Protein AF-A0A370BVY5-F1 (afdb_monomer_lite)

Structure (mmCIF, N/CA/C/O backbone):
data_AF-A0A370BVY5-F1
#
_entry.id   AF-A0A370BVY5-F1
#
loop_
_atom_site.group_PDB
_atom_site.id
_atom_site.type_symbol
_atom_site.label_atom_id
_atom_site.label_alt_id
_atom_site.label_comp_id
_atom_site.label_asym_id
_atom_site.label_entity_id
_atom_site.label_seq_id
_atom_site.pdbx_PDB_ins_code
_atom_site.Cartn_x
_atom_site.Cartn_y
_atom_site.Cartn_z
_atom_site.occupancy
_atom_site.B_iso_or_equiv
_atom_site.auth_seq_id
_atom_site.auth_comp_id
_atom_site.auth_asym_id
_atom_site.auth_atom_id
_atom_site.pdbx_PDB_model_num
ATOM 1 N N . MET A 1 1 ? 4.688 -19.304 -7.229 1.00 56.94 1 MET A N 1
ATOM 2 C CA . MET A 1 1 ? 5.087 -18.209 -6.329 1.00 56.94 1 MET A CA 1
ATOM 3 C C . MET A 1 1 ? 5.015 -18.756 -4.920 1.00 56.94 1 MET A C 1
ATOM 5 O O . MET A 1 1 ? 3.918 -18.952 -4.409 1.00 56.94 1 MET A O 1
ATOM 9 N N . MET A 1 2 ? 6.162 -19.122 -4.361 1.00 66.25 2 MET A N 1
ATOM 10 C CA . MET A 1 2 ? 6.274 -19.620 -2.993 1.00 66.25 2 MET A CA 1
ATOM 11 C C . MET A 1 2 ? 6.250 -18.445 -2.008 1.00 66.25 2 MET A C 1
ATOM 13 O O . MET A 1 2 ? 6.907 -17.422 -2.225 1.00 66.25 2 MET A O 1
ATOM 17 N N . PHE A 1 3 ? 5.470 -18.595 -0.939 1.00 78.56 3 PHE A N 1
ATOM 18 C CA . PHE A 1 3 ? 5.402 -17.657 0.176 1.00 78.56 3 PHE A CA 1
ATOM 19 C C . PHE A 1 3 ? 5.780 -18.392 1.454 1.00 78.56 3 PHE A C 1
ATOM 21 O O . PHE A 1 3 ? 5.195 -19.427 1.759 1.00 78.56 3 PHE A O 1
ATOM 28 N N . ASN A 1 4 ? 6.724 -17.833 2.206 1.00 88.56 4 ASN A N 1
ATOM 29 C CA . ASN A 1 4 ? 7.136 -18.366 3.497 1.00 88.56 4 ASN A CA 1
ATOM 30 C C . ASN A 1 4 ? 6.917 -17.303 4.572 1.00 88.56 4 ASN A C 1
ATOM 32 O O . ASN A 1 4 ? 7.414 -16.184 4.456 1.00 88.56 4 ASN A O 1
ATOM 36 N N . TRP A 1 5 ? 6.180 -17.643 5.624 1.00 91.38 5 TRP A N 1
ATOM 37 C CA . TRP A 1 5 ? 6.004 -16.772 6.785 1.00 91.38 5 TRP A CA 1
ATOM 38 C C . TRP A 1 5 ? 7.104 -17.018 7.817 1.00 91.38 5 TRP A C 1
ATOM 40 O O . TRP A 1 5 ? 7.556 -18.152 7.993 1.00 91.38 5 TRP A O 1
ATOM 50 N N . SER A 1 6 ? 7.522 -15.971 8.533 1.00 91.44 6 SER A N 1
ATOM 51 C CA . SER A 1 6 ? 8.350 -16.157 9.725 1.00 91.44 6 SER A CA 1
ATOM 52 C C . SER A 1 6 ? 7.595 -16.975 10.783 1.00 91.44 6 SER A C 1
ATOM 54 O O . SER A 1 6 ? 6.368 -16.910 10.880 1.00 91.44 6 SER A O 1
ATOM 56 N N . LYS A 1 7 ? 8.326 -17.764 11.583 1.00 89.81 7 LYS A N 1
ATOM 57 C CA . LYS A 1 7 ? 7.743 -18.737 12.530 1.00 89.81 7 LYS A CA 1
ATOM 58 C C . LYS A 1 7 ? 6.720 -18.116 13.489 1.00 89.81 7 LYS A C 1
ATOM 60 O O . LYS A 1 7 ? 5.684 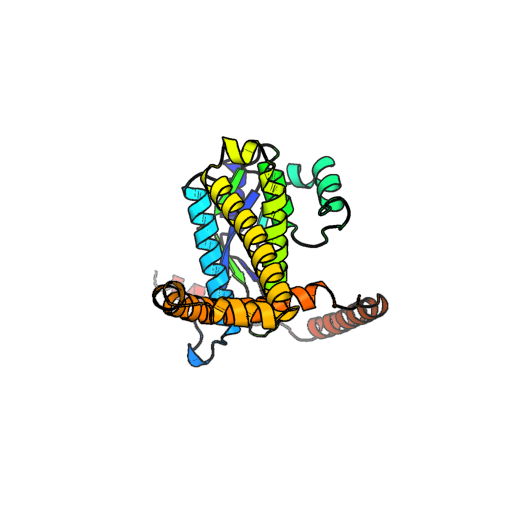-18.717 13.746 1.00 89.81 7 LYS A O 1
ATOM 65 N N . ASP A 1 8 ? 6.984 -16.897 13.956 1.00 91.62 8 ASP A N 1
ATOM 66 C CA . ASP A 1 8 ? 6.134 -16.192 14.922 1.00 91.62 8 ASP A CA 1
ATOM 67 C C . ASP A 1 8 ? 5.165 -15.186 14.284 1.00 91.62 8 ASP A C 1
ATOM 69 O O . ASP A 1 8 ? 4.520 -14.421 15.001 1.00 91.62 8 ASP A O 1
ATOM 73 N N . LEU A 1 9 ? 5.034 -15.165 12.950 1.00 93.06 9 LEU A N 1
ATOM 74 C CA . LEU A 1 9 ? 4.245 -14.154 12.239 1.00 93.06 9 LEU A CA 1
ATOM 75 C C . LEU A 1 9 ? 2.809 -14.072 12.756 1.00 93.06 9 LEU A C 1
ATOM 77 O O . LEU A 1 9 ? 2.337 -12.987 13.087 1.00 93.06 9 LEU A O 1
ATOM 81 N N . LEU A 1 10 ? 2.133 -15.218 12.870 1.00 94.12 10 LEU A N 1
ATOM 82 C CA . LEU A 1 10 ? 0.748 -15.262 13.332 1.00 94.12 10 LEU A CA 1
ATOM 83 C C . LEU A 1 10 ? 0.623 -14.740 14.766 1.00 94.12 10 LEU A C 1
ATOM 85 O O . LEU A 1 10 ? -0.234 -13.906 15.036 1.00 94.12 10 LEU A O 1
ATOM 89 N N . ARG A 1 11 ? 1.506 -15.185 15.668 1.00 94.94 11 ARG A N 1
ATOM 90 C CA . ARG A 1 11 ? 1.501 -14.764 17.075 1.00 94.94 11 ARG A CA 1
ATOM 91 C C . ARG A 1 11 ? 1.710 -13.259 17.208 1.00 94.94 11 ARG A C 1
ATOM 93 O O . ARG A 1 11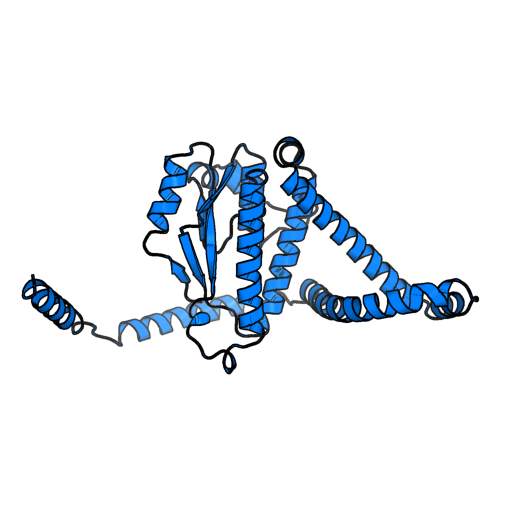 ? 0.999 -12.613 17.969 1.00 94.94 11 ARG A O 1
ATOM 100 N N . GLN A 1 12 ? 2.662 -12.697 16.468 1.00 94.19 12 GLN A N 1
ATOM 101 C CA . GLN A 1 12 ? 2.945 -11.265 16.526 1.00 94.19 12 GLN A CA 1
ATOM 102 C C . GLN A 1 12 ? 1.796 -10.426 15.956 1.00 94.19 12 GLN A C 1
ATOM 104 O O . GLN A 1 12 ? 1.411 -9.422 16.547 1.00 94.19 12 GLN A O 1
ATOM 109 N N . VAL A 1 13 ? 1.220 -10.851 14.830 1.00 94.56 13 VAL A N 1
ATOM 110 C CA . VAL A 1 13 ? 0.093 -10.156 14.196 1.00 94.56 13 VAL A CA 1
ATOM 111 C C . VAL A 1 13 ? -1.168 -10.218 15.064 1.00 94.56 13 VAL A C 1
ATOM 113 O O . VAL A 1 13 ? -1.845 -9.203 15.234 1.00 94.56 13 VAL A O 1
ATOM 116 N N . LEU A 1 14 ? -1.474 -11.385 15.642 1.00 94.94 14 LEU A N 1
ATOM 117 C CA . LEU A 1 14 ? -2.602 -11.543 16.562 1.00 94.94 14 LEU A CA 1
ATOM 118 C C . LEU A 1 14 ? -2.404 -10.736 17.843 1.00 94.94 14 LEU A C 1
ATOM 120 O O . LEU A 1 14 ? -3.348 -10.084 18.272 1.00 94.94 14 LEU A O 1
ATOM 124 N N . GLY A 1 15 ? -1.186 -10.695 18.391 1.00 95.06 15 GLY A N 1
ATOM 125 C CA . GLY A 1 15 ? -0.884 -9.904 19.584 1.00 95.06 15 GLY A CA 1
ATOM 126 C C . GLY A 1 15 ? -1.280 -8.434 19.431 1.00 95.06 15 GLY A C 1
ATOM 127 O O . GLY A 1 15 ? -1.921 -7.878 20.317 1.00 95.06 15 GLY A O 1
ATOM 128 N N . VAL A 1 16 ? -1.005 -7.818 18.277 1.00 94.38 16 VAL A N 1
ATOM 129 C CA . VAL A 1 16 ? -1.438 -6.435 17.996 1.00 94.38 16 VAL A CA 1
ATOM 130 C C . VAL A 1 16 ? -2.968 -6.321 17.957 1.00 94.38 16 VAL A C 1
ATOM 132 O O . VAL A 1 16 ? -3.544 -5.406 18.543 1.00 94.38 16 VAL A O 1
ATOM 135 N N . LEU A 1 17 ? -3.653 -7.256 17.293 1.00 95.19 17 LEU A N 1
ATOM 136 C CA . LEU A 1 17 ? -5.119 -7.248 17.197 1.00 95.19 17 LEU A CA 1
ATOM 137 C C . LEU A 1 17 ? -5.819 -7.551 18.532 1.00 95.19 17 LEU A C 1
ATOM 139 O O . LEU A 1 17 ? -6.958 -7.127 18.732 1.00 95.19 17 LEU A O 1
ATOM 143 N N . GLU A 1 18 ? -5.189 -8.281 19.441 1.00 95.25 18 GLU A N 1
ATOM 144 C CA . GLU A 1 18 ? -5.735 -8.554 20.773 1.00 95.25 18 GLU A CA 1
ATOM 145 C C . GLU A 1 18 ? -5.513 -7.371 21.718 1.00 95.25 18 GLU A C 1
ATOM 147 O O . GLU A 1 18 ? -6.447 -6.950 22.401 1.00 95.25 18 GLU A O 1
ATOM 152 N N . LEU A 1 19 ? -4.309 -6.793 21.709 1.00 95.62 19 LEU A N 1
ATOM 153 C CA . LEU A 1 19 ? -3.914 -5.726 22.629 1.00 95.62 19 LEU A CA 1
ATOM 154 C C . LEU A 1 19 ? -4.461 -4.346 22.243 1.00 95.62 19 LEU A C 1
ATOM 156 O O . LEU A 1 19 ? -4.690 -3.521 23.126 1.00 95.62 19 LEU A O 1
ATOM 160 N N . GLU A 1 20 ? -4.694 -4.075 20.953 1.00 95.19 20 GLU A N 1
ATOM 161 C CA . GLU A 1 20 ? -5.144 -2.763 20.472 1.00 95.19 20 GLU A CA 1
ATOM 162 C C . GLU A 1 20 ? -6.548 -2.819 19.832 1.00 95.19 20 GLU A C 1
ATOM 164 O O . GLU A 1 20 ? -6.681 -2.998 18.614 1.00 95.19 20 GLU A O 1
ATOM 169 N N . PRO A 1 21 ? -7.639 -2.587 20.597 1.00 94.50 21 PRO A N 1
ATOM 170 C CA . PRO A 1 21 ? -9.019 -2.664 20.098 1.00 94.50 21 PRO A CA 1
ATOM 171 C C . PRO A 1 21 ? -9.328 -1.763 18.893 1.00 94.50 21 PRO A C 1
ATOM 173 O O . PRO A 1 21 ? -10.192 -2.095 18.079 1.00 94.50 21 PRO A O 1
ATOM 176 N N . LYS A 1 22 ? -8.619 -0.633 18.766 1.00 94.75 22 LYS A N 1
ATOM 177 C CA . LYS A 1 22 ? -8.778 0.345 17.675 1.00 94.75 22 LYS A CA 1
ATOM 178 C C . LYS A 1 22 ? -8.081 -0.056 16.374 1.00 94.75 22 LYS A C 1
ATOM 180 O O . LYS A 1 22 ? -8.386 0.513 15.326 1.00 94.75 22 LYS A O 1
ATOM 185 N N . VAL A 1 23 ? -7.175 -1.031 16.411 1.00 96.50 23 VAL A N 1
ATOM 186 C CA . VAL A 1 23 ? -6.477 -1.508 15.214 1.00 96.50 23 VAL A CA 1
ATOM 187 C C . VAL A 1 23 ? -7.396 -2.446 14.448 1.00 96.50 23 VAL A C 1
ATOM 189 O O . VAL A 1 23 ? -7.810 -3.483 14.960 1.00 96.50 23 VAL A O 1
ATOM 192 N N . GLY A 1 24 ? -7.756 -2.067 13.225 1.00 95.75 24 GLY A N 1
ATOM 193 C CA . GLY A 1 24 ? -8.628 -2.846 12.348 1.00 95.75 24 GLY A CA 1
ATOM 194 C C . GLY A 1 24 ? -7.870 -3.773 11.401 1.00 95.75 24 GLY A C 1
ATOM 195 O O . GLY A 1 24 ? -8.438 -4.774 10.956 1.00 95.75 24 GLY A O 1
ATOM 196 N N . GLY A 1 25 ? -6.596 -3.480 11.128 1.00 96.12 25 GLY A N 1
ATOM 197 C CA . GLY A 1 25 ? -5.741 -4.330 10.309 1.00 96.12 25 GLY A CA 1
ATOM 198 C C . GLY A 1 25 ? -4.248 -4.163 10.583 1.00 96.12 25 GLY A C 1
ATOM 199 O O . GLY A 1 25 ? -3.786 -3.102 10.999 1.00 96.12 25 GLY A O 1
ATOM 200 N N . VAL A 1 26 ? -3.496 -5.232 10.341 1.00 95.88 26 VAL A N 1
ATOM 201 C CA . VAL A 1 26 ? -2.058 -5.329 10.605 1.00 95.88 26 VAL A CA 1
ATOM 202 C C . VAL A 1 26 ? -1.365 -5.890 9.368 1.00 95.88 26 VAL A C 1
ATOM 204 O O . VAL A 1 26 ? -1.775 -6.924 8.845 1.00 95.88 26 VAL A O 1
ATOM 207 N N . THR A 1 27 ? -0.317 -5.219 8.898 1.00 94.56 27 THR A N 1
ATOM 208 C CA . THR A 1 27 ? 0.560 -5.693 7.816 1.00 94.56 27 THR A CA 1
ATOM 209 C C . THR A 1 27 ? 1.912 -6.116 8.374 1.00 94.56 27 THR A C 1
ATOM 211 O O . THR A 1 27 ? 2.304 -5.709 9.466 1.00 94.56 27 THR A O 1
ATOM 214 N N . THR A 1 28 ? 2.648 -6.917 7.614 1.00 94.38 28 THR A N 1
ATOM 215 C CA . THR A 1 28 ? 4.002 -7.368 7.961 1.00 94.38 28 THR A CA 1
ATOM 216 C C . THR A 1 28 ? 5.033 -6.776 7.004 1.00 94.38 28 THR A C 1
ATOM 218 O O . THR A 1 28 ? 4.671 -6.189 5.979 1.00 94.38 28 THR A O 1
ATOM 221 N N . LEU A 1 29 ? 6.319 -6.958 7.305 1.00 93.00 29 LEU A N 1
ATOM 222 C CA . LEU A 1 29 ? 7.384 -6.707 6.337 1.00 93.00 29 LEU A CA 1
ATOM 223 C C . LEU A 1 29 ? 7.343 -7.742 5.215 1.00 93.00 29 LEU A C 1
ATOM 225 O O . LEU A 1 29 ? 6.905 -8.877 5.411 1.00 93.00 29 LEU A O 1
ATOM 229 N N . ILE A 1 30 ? 7.838 -7.356 4.043 1.00 92.81 30 ILE A N 1
ATOM 230 C CA . ILE A 1 30 ? 8.037 -8.259 2.907 1.00 92.81 30 ILE A CA 1
ATOM 231 C C . ILE A 1 30 ? 9.520 -8.285 2.550 1.00 92.81 30 ILE A C 1
ATOM 233 O O . ILE A 1 30 ? 10.127 -7.228 2.390 1.00 92.81 30 ILE A O 1
ATOM 237 N N . ALA A 1 31 ? 10.076 -9.473 2.353 1.00 91.44 31 ALA A N 1
ATOM 238 C CA . ALA A 1 31 ? 11.430 -9.667 1.851 1.00 91.44 31 ALA A CA 1
ATOM 239 C C . ALA A 1 31 ? 11.432 -10.610 0.643 1.00 91.44 31 ALA A C 1
ATOM 241 O O . ALA A 1 31 ? 10.557 -11.471 0.504 1.00 91.44 31 ALA A O 1
ATOM 242 N N . ALA A 1 32 ? 12.422 -10.452 -0.233 1.00 91.50 32 ALA A N 1
ATOM 243 C CA . ALA A 1 32 ? 12.646 -11.402 -1.310 1.00 91.50 32 ALA A CA 1
ATOM 244 C C . ALA A 1 32 ? 13.217 -12.707 -0.733 1.00 91.50 32 ALA A C 1
ATOM 246 O O . ALA A 1 32 ? 14.141 -12.689 0.078 1.00 91.50 32 ALA A O 1
ATOM 247 N N . HIS A 1 33 ? 12.658 -13.848 -1.121 1.00 90.50 33 HIS A N 1
ATOM 248 C CA . HIS A 1 33 ? 13.124 -15.142 -0.637 1.00 90.50 33 HIS A CA 1
ATOM 249 C C . HIS A 1 33 ? 14.406 -15.573 -1.361 1.00 90.50 33 HIS A C 1
ATOM 251 O O . HIS A 1 33 ? 14.433 -15.616 -2.589 1.00 90.50 33 HIS A O 1
ATOM 257 N N . GLY A 1 34 ? 15.446 -15.927 -0.602 1.00 83.12 34 GLY A N 1
ATOM 258 C CA . GLY A 1 34 ? 16.623 -16.638 -1.115 1.00 83.12 34 GLY A CA 1
ATOM 259 C C . GLY A 1 34 ? 17.575 -15.835 -2.008 1.00 83.12 34 GLY A C 1
ATOM 260 O O . GLY A 1 34 ? 18.542 -16.412 -2.492 1.00 83.12 34 GLY A O 1
ATOM 261 N N . LEU A 1 35 ? 17.343 -14.533 -2.222 1.00 86.50 35 LEU A N 1
ATOM 262 C CA . LEU A 1 35 ? 18.260 -13.699 -3.012 1.00 86.50 35 LEU A CA 1
ATOM 263 C C . LEU A 1 35 ? 19.590 -13.459 -2.291 1.00 86.50 35 LEU A C 1
ATOM 265 O O . LEU A 1 35 ? 20.631 -13.534 -2.928 1.00 86.50 35 LEU A O 1
ATOM 269 N N . ASP A 1 36 ? 19.565 -13.259 -0.973 1.00 83.81 36 ASP A N 1
ATOM 270 C CA . ASP A 1 36 ? 20.770 -12.955 -0.182 1.00 83.81 36 ASP A CA 1
ATOM 271 C C . ASP A 1 36 ? 21.769 -14.126 -0.117 1.00 83.81 36 ASP A C 1
ATOM 273 O O . ASP A 1 36 ? 22.936 -13.933 0.206 1.00 83.81 36 ASP A O 1
ATOM 277 N N . ALA A 1 37 ? 21.310 -15.348 -0.409 1.00 86.06 37 ALA A N 1
ATOM 278 C CA . ALA A 1 37 ? 22.127 -16.563 -0.409 1.00 86.06 37 ALA A CA 1
ATOM 279 C C . ALA A 1 37 ? 22.642 -16.949 -1.808 1.00 86.06 37 ALA A C 1
ATOM 281 O O . ALA A 1 37 ? 23.367 -17.935 -1.941 1.00 86.06 37 ALA A O 1
ATOM 282 N N . ARG A 1 38 ? 22.236 -16.222 -2.856 1.00 88.44 38 ARG A N 1
ATOM 283 C CA . ARG A 1 38 ? 22.671 -16.456 -4.236 1.00 88.44 38 ARG A CA 1
ATOM 284 C C . ARG A 1 38 ? 23.880 -15.595 -4.565 1.00 88.44 38 ARG A C 1
ATOM 286 O O . ARG A 1 38 ? 24.042 -14.502 -4.032 1.00 88.44 38 ARG A O 1
ATOM 293 N N . ASP A 1 39 ? 24.693 -16.084 -5.494 1.00 88.94 39 ASP A N 1
ATOM 294 C CA . ASP A 1 39 ? 25.757 -15.287 -6.095 1.00 88.94 39 ASP A CA 1
ATOM 295 C C . ASP A 1 39 ? 25.147 -14.037 -6.771 1.00 88.94 39 ASP A C 1
ATOM 297 O O . ASP A 1 39 ? 24.228 -14.199 -7.591 1.00 88.94 39 ASP A O 1
ATOM 301 N N . PRO A 1 40 ? 25.616 -12.813 -6.447 1.00 86.81 40 PRO A N 1
ATOM 302 C CA . PRO A 1 40 ? 25.154 -11.573 -7.065 1.00 86.81 40 PRO A CA 1
ATOM 303 C C . PRO A 1 40 ? 25.135 -11.590 -8.596 1.00 86.81 40 PRO A C 1
ATOM 305 O O . PRO A 1 40 ? 24.238 -10.990 -9.186 1.00 86.81 40 PRO A O 1
ATOM 308 N N . GLU A 1 41 ? 26.062 -12.299 -9.247 1.00 88.38 41 GLU A N 1
ATOM 309 C CA . GLU A 1 41 ? 26.116 -12.393 -10.714 1.00 88.38 41 GLU A CA 1
ATOM 310 C C . GLU A 1 41 ? 24.927 -13.166 -11.302 1.00 88.38 41 GLU A C 1
ATOM 312 O O . GLU A 1 41 ? 24.539 -12.963 -12.452 1.00 88.38 41 GLU A O 1
ATOM 317 N N . THR A 1 42 ? 24.294 -14.024 -10.499 1.00 88.56 42 THR A N 1
ATOM 318 C CA . THR A 1 42 ? 23.118 -14.804 -10.906 1.00 88.56 42 THR A CA 1
ATOM 319 C C . THR A 1 42 ? 21.803 -14.062 -10.690 1.00 88.56 42 THR A C 1
ATOM 321 O O . THR A 1 42 ? 20.754 -14.556 -11.111 1.00 88.56 42 THR A O 1
ATOM 324 N N . ILE A 1 43 ? 21.819 -12.917 -9.999 1.00 89.88 43 ILE A N 1
ATOM 325 C CA . ILE A 1 43 ? 20.615 -12.140 -9.695 1.00 89.88 43 ILE A CA 1
ATOM 326 C C . ILE A 1 43 ? 20.242 -11.318 -10.924 1.00 89.88 43 ILE A C 1
ATOM 328 O O . ILE A 1 43 ? 20.979 -10.444 -11.381 1.00 89.88 43 ILE A O 1
ATOM 332 N N . THR A 1 44 ? 19.051 -11.568 -11.456 1.00 89.88 44 THR A N 1
ATOM 333 C CA . THR A 1 44 ? 18.548 -10.816 -12.604 1.00 89.88 44 THR A CA 1
ATOM 334 C C . THR A 1 44 ? 18.232 -9.370 -12.219 1.00 89.88 44 THR A C 1
ATOM 336 O O . THR A 1 44 ? 17.848 -9.061 -11.087 1.00 89.88 44 THR A O 1
ATOM 339 N N . VAL A 1 45 ? 18.288 -8.465 -13.200 1.00 89.19 45 VAL A N 1
ATOM 340 C CA . VAL A 1 45 ? 17.863 -7.069 -13.004 1.00 89.19 45 VAL A CA 1
ATOM 341 C C . VAL A 1 45 ? 16.420 -6.972 -12.483 1.00 89.19 45 VAL A C 1
ATOM 343 O O . VAL A 1 45 ? 16.109 -6.099 -11.677 1.00 89.19 45 VAL A O 1
ATOM 346 N N . TRP A 1 46 ? 15.540 -7.893 -12.889 1.00 90.75 46 TRP A N 1
ATOM 347 C CA . TRP A 1 46 ? 14.145 -7.937 -12.447 1.00 90.75 46 TRP A CA 1
ATOM 348 C C . TRP A 1 46 ? 14.019 -8.317 -10.971 1.00 90.75 46 TRP A C 1
ATOM 350 O O . TRP A 1 46 ? 13.285 -7.653 -10.236 1.00 90.75 46 TRP A O 1
ATOM 360 N N . GLU A 1 47 ? 14.784 -9.313 -10.518 1.00 91.06 47 GLU A N 1
ATOM 361 C CA . GLU A 1 47 ? 14.836 -9.710 -9.107 1.00 91.06 47 GLU A CA 1
ATOM 362 C C . GLU A 1 47 ? 15.368 -8.573 -8.235 1.00 91.06 47 GLU A C 1
ATOM 364 O O . GLU A 1 47 ? 14.780 -8.265 -7.196 1.00 91.06 47 GLU A O 1
ATOM 369 N N . ALA A 1 48 ? 16.425 -7.893 -8.690 1.00 89.31 48 ALA A N 1
ATOM 370 C CA . ALA A 1 48 ? 16.984 -6.736 -8.001 1.00 89.31 48 ALA A CA 1
ATOM 371 C C . ALA A 1 48 ? 15.962 -5.589 -7.881 1.00 89.31 48 ALA A C 1
ATOM 373 O O . ALA A 1 48 ? 15.799 -5.003 -6.807 1.00 89.31 48 ALA A O 1
ATOM 374 N N . LEU A 1 49 ? 15.223 -5.287 -8.956 1.00 89.62 49 LEU A N 1
ATOM 375 C CA . LEU A 1 49 ? 14.179 -4.256 -8.959 1.00 89.62 49 LEU A CA 1
ATOM 376 C C . LEU A 1 49 ? 12.997 -4.614 -8.048 1.00 89.62 49 LEU A C 1
ATOM 378 O O . LEU A 1 49 ? 12.528 -3.761 -7.288 1.00 89.62 49 LEU A O 1
ATOM 382 N N . GLU A 1 50 ? 12.514 -5.857 -8.093 1.00 89.75 50 GLU A N 1
ATOM 383 C CA . GLU A 1 50 ? 11.418 -6.330 -7.241 1.00 89.75 50 GLU A CA 1
ATOM 384 C C . GLU A 1 50 ? 11.827 -6.319 -5.760 1.00 89.75 50 GLU A C 1
ATOM 386 O O . GLU A 1 50 ? 11.065 -5.813 -4.932 1.00 89.75 50 GLU A O 1
ATOM 391 N N . SER A 1 51 ? 13.040 -6.785 -5.437 1.00 90.00 51 SER A N 1
ATOM 392 C CA . SER A 1 51 ? 13.602 -6.763 -4.079 1.00 90.00 51 SER A CA 1
ATOM 393 C C . SER A 1 51 ? 13.734 -5.336 -3.548 1.00 90.00 51 SER A C 1
ATOM 395 O O . SER A 1 51 ? 13.169 -4.998 -2.505 1.00 90.00 51 SER A O 1
ATOM 397 N N . ARG A 1 52 ? 14.356 -4.435 -4.321 1.00 89.38 52 ARG A N 1
ATOM 398 C CA . ARG A 1 52 ? 14.461 -3.013 -3.959 1.00 89.38 52 ARG A CA 1
ATOM 399 C C . ARG A 1 52 ? 13.090 -2.394 -3.703 1.00 89.38 52 ARG A C 1
ATOM 401 O O . ARG A 1 52 ? 12.924 -1.626 -2.758 1.00 89.38 52 ARG A O 1
ATOM 408 N N . ARG A 1 53 ? 12.092 -2.711 -4.530 1.00 88.75 53 ARG A N 1
ATOM 409 C CA . ARG A 1 53 ? 10.721 -2.205 -4.374 1.00 88.75 53 ARG A CA 1
ATOM 410 C C . ARG A 1 53 ? 10.065 -2.706 -3.084 1.00 88.75 53 ARG A C 1
ATOM 412 O O . ARG A 1 53 ? 9.350 -1.930 -2.451 1.00 88.75 53 ARG A O 1
ATOM 419 N N . MET A 1 54 ? 10.286 -3.964 -2.694 1.00 90.06 54 MET A N 1
ATOM 420 C CA . MET A 1 54 ? 9.823 -4.502 -1.407 1.00 90.06 54 MET A CA 1
ATOM 421 C C . MET A 1 54 ? 10.460 -3.739 -0.237 1.00 90.06 54 MET A C 1
ATOM 423 O O . MET A 1 54 ? 9.735 -3.254 0.629 1.00 90.06 54 MET A O 1
ATOM 427 N N . SER A 1 55 ? 11.780 -3.534 -0.264 1.00 89.19 55 SER A N 1
ATOM 428 C CA . SER A 1 55 ? 12.507 -2.799 0.781 1.00 89.19 55 SER A CA 1
ATOM 429 C C . SER A 1 55 ? 12.063 -1.342 0.895 1.00 89.19 55 SER A C 1
ATOM 431 O O . SER A 1 55 ? 11.750 -0.879 1.988 1.00 89.19 55 SER A O 1
ATOM 433 N N . MET A 1 56 ? 11.946 -0.630 -0.231 1.00 88.19 56 MET A N 1
ATOM 434 C CA . MET A 1 56 ? 11.431 0.745 -0.246 1.00 88.19 56 MET A CA 1
ATOM 435 C C . MET A 1 56 ? 10.015 0.817 0.327 1.00 88.19 56 MET A C 1
ATOM 437 O O . MET A 1 56 ? 9.715 1.703 1.117 1.00 88.19 56 MET A O 1
ATOM 441 N N . ARG A 1 57 ? 9.150 -0.150 -0.005 1.00 88.31 57 ARG A N 1
ATOM 442 C CA . ARG A 1 57 ? 7.792 -0.190 0.543 1.00 88.31 57 ARG A CA 1
ATOM 443 C C . ARG A 1 57 ? 7.781 -0.395 2.057 1.00 88.31 57 ARG A C 1
ATOM 445 O O . ARG A 1 57 ? 6.977 0.241 2.733 1.00 88.31 57 ARG A O 1
ATOM 452 N N . ASN A 1 58 ? 8.636 -1.268 2.580 1.00 90.56 58 ASN A N 1
ATOM 453 C CA . ASN A 1 58 ? 8.758 -1.466 4.022 1.00 90.56 58 ASN A CA 1
ATOM 454 C C . ASN A 1 58 ? 9.162 -0.162 4.721 1.00 90.56 58 ASN A C 1
ATOM 456 O O . ASN A 1 58 ? 8.552 0.194 5.726 1.00 90.56 58 ASN A O 1
ATOM 460 N N . ILE A 1 59 ? 10.132 0.567 4.156 1.00 89.00 59 ILE A N 1
ATOM 461 C CA . ILE A 1 59 ? 10.574 1.872 4.667 1.00 89.00 59 ILE A CA 1
ATOM 462 C C . ILE A 1 59 ? 9.418 2.875 4.639 1.00 89.00 59 ILE A C 1
ATOM 464 O O . ILE A 1 59 ? 9.135 3.488 5.662 1.00 89.00 59 ILE A O 1
ATOM 468 N N . ASP A 1 60 ? 8.710 3.002 3.514 1.00 88.06 60 ASP A N 1
ATOM 469 C CA . ASP A 1 60 ? 7.603 3.956 3.367 1.00 88.06 60 ASP A CA 1
ATOM 470 C C . ASP A 1 60 ? 6.490 3.715 4.399 1.00 88.06 60 ASP A C 1
ATOM 472 O O . ASP A 1 60 ? 5.969 4.659 5.001 1.00 88.06 60 ASP A O 1
ATOM 476 N N . ILE A 1 61 ? 6.104 2.449 4.600 1.00 90.44 61 ILE A N 1
ATOM 477 C CA . ILE A 1 61 ? 5.051 2.081 5.553 1.00 90.44 61 ILE A CA 1
ATOM 478 C C . ILE A 1 61 ? 5.535 2.296 6.989 1.00 90.44 61 ILE A C 1
ATOM 480 O O . ILE A 1 61 ? 4.819 2.912 7.775 1.00 90.44 61 ILE A O 1
ATOM 484 N N . ALA A 1 62 ? 6.742 1.838 7.331 1.00 89.50 62 ALA A N 1
ATOM 485 C CA . ALA A 1 62 ? 7.299 2.008 8.671 1.00 89.50 62 ALA A CA 1
ATOM 486 C C . ALA A 1 62 ? 7.474 3.491 9.032 1.00 89.50 62 ALA A C 1
ATOM 488 O O . ALA A 1 62 ? 7.079 3.904 10.119 1.00 89.50 62 ALA A O 1
ATOM 489 N N . ALA A 1 63 ? 7.986 4.303 8.104 1.00 88.44 63 ALA A N 1
ATOM 490 C CA . ALA A 1 63 ? 8.147 5.740 8.293 1.00 88.44 63 ALA A CA 1
ATOM 491 C C . ALA A 1 63 ? 6.797 6.437 8.493 1.00 88.44 63 ALA A C 1
ATOM 493 O O . ALA A 1 63 ? 6.646 7.213 9.430 1.00 88.44 63 ALA A O 1
ATOM 494 N N . SER A 1 64 ? 5.794 6.122 7.667 1.00 89.44 64 SER A N 1
ATOM 495 C CA . SER A 1 64 ? 4.449 6.698 7.822 1.00 89.44 64 SER A CA 1
ATOM 496 C C . SER A 1 64 ? 3.819 6.296 9.157 1.00 89.44 64 SER A C 1
ATOM 498 O O . SER A 1 64 ? 3.285 7.137 9.876 1.00 89.44 64 SER A O 1
ATOM 500 N N . SER A 1 65 ? 3.976 5.028 9.542 1.00 90.88 65 SER A N 1
ATOM 501 C CA . SER A 1 65 ? 3.503 4.524 10.828 1.00 90.88 65 SER A CA 1
ATOM 502 C C . SER A 1 65 ? 4.178 5.212 12.014 1.00 90.88 65 SER A C 1
ATOM 504 O O . SER A 1 65 ? 3.544 5.370 13.050 1.00 90.88 65 SER A O 1
ATOM 506 N N . TRP A 1 66 ? 5.448 5.595 11.889 1.00 90.44 66 TRP A N 1
ATOM 507 C CA . TRP A 1 66 ? 6.178 6.289 12.948 1.00 90.44 66 TRP A CA 1
ATOM 508 C C . TRP A 1 66 ? 5.831 7.782 13.018 1.00 90.44 66 TRP A C 1
ATOM 510 O O . TRP A 1 66 ? 5.720 8.329 14.110 1.00 90.44 66 TRP A O 1
ATOM 520 N N . LEU A 1 67 ? 5.633 8.434 11.868 1.00 90.75 67 LEU A N 1
ATOM 521 C CA . LEU A 1 67 ? 5.384 9.876 11.786 1.00 90.75 67 LEU A CA 1
ATOM 522 C C . LEU A 1 67 ? 3.991 10.283 12.272 1.00 90.75 67 LEU A C 1
ATOM 524 O O . LEU A 1 67 ? 3.864 11.271 12.989 1.00 90.75 67 LEU A O 1
ATOM 528 N N . ASP A 1 68 ? 2.945 9.561 11.869 1.00 92.19 68 ASP A N 1
ATOM 529 C CA . ASP A 1 68 ? 1.565 9.893 12.251 1.00 92.19 68 ASP A CA 1
ATOM 530 C C . ASP A 1 68 ? 0.679 8.663 12.506 1.00 92.19 68 ASP A C 1
ATOM 532 O O . ASP A 1 68 ? -0.536 8.787 12.642 1.00 92.19 68 ASP A O 1
ATOM 536 N N . GLY A 1 69 ? 1.253 7.456 12.571 1.00 90.12 69 GLY A N 1
ATOM 537 C CA . GLY A 1 69 ? 0.485 6.222 12.768 1.00 90.12 69 GLY A CA 1
ATOM 538 C C . GLY A 1 69 ? -0.317 5.783 11.540 1.00 90.12 69 GLY A C 1
ATOM 539 O O . GLY A 1 69 ? -1.035 4.780 11.602 1.00 90.12 69 GLY A O 1
ATOM 540 N N . SER A 1 70 ? -0.213 6.502 10.419 1.00 91.62 70 SER A N 1
ATOM 541 C CA . SER A 1 70 ? -0.951 6.181 9.205 1.00 91.62 70 SER A CA 1
ATOM 542 C C . SER A 1 70 ? -0.344 5.007 8.448 1.00 91.62 70 SER A C 1
ATOM 544 O O . SER A 1 70 ? 0.845 4.699 8.532 1.00 91.62 70 SER A O 1
ATOM 546 N N . GLN A 1 71 ? -1.182 4.367 7.634 1.00 91.88 71 GLN A N 1
ATOM 547 C CA . GLN A 1 71 ? -0.741 3.350 6.691 1.00 91.88 71 GLN A CA 1
ATOM 548 C C . GLN A 1 71 ? -1.022 3.829 5.266 1.00 91.88 71 GLN A C 1
ATOM 550 O O . GLN A 1 71 ? -2.154 4.174 4.894 1.00 91.88 71 GLN A O 1
ATOM 555 N N . THR A 1 72 ? 0.020 3.839 4.435 1.00 89.81 72 THR A N 1
ATOM 556 C CA . THR A 1 72 ? -0.135 4.114 3.003 1.00 89.81 72 THR A CA 1
ATOM 557 C C . THR A 1 72 ? -0.888 2.969 2.330 1.00 89.81 72 THR A C 1
ATOM 559 O O . THR A 1 72 ? -1.798 3.227 1.545 1.00 89.81 72 THR A O 1
ATOM 562 N N . VAL A 1 73 ? -0.577 1.721 2.688 1.00 91.94 73 VAL A N 1
ATOM 563 C CA . VAL A 1 73 ? -1.322 0.510 2.324 1.00 91.94 73 VAL A CA 1
ATOM 564 C C . VAL A 1 73 ? -0.980 -0.626 3.292 1.00 91.94 73 VAL A C 1
ATOM 566 O O . VAL A 1 73 ? 0.184 -0.808 3.638 1.00 91.94 73 VAL A O 1
ATOM 569 N N . LEU A 1 74 ? -1.973 -1.417 3.692 1.00 92.25 74 LEU A N 1
ATOM 570 C CA . LEU A 1 74 ? -1.767 -2.714 4.339 1.00 92.25 74 LEU A CA 1
ATOM 571 C C . LEU A 1 74 ? -1.553 -3.764 3.252 1.00 92.25 74 LEU A C 1
ATOM 573 O O . LEU A 1 74 ? -2.439 -3.981 2.437 1.00 92.25 74 LEU A O 1
ATOM 577 N N . THR A 1 75 ? -0.366 -4.355 3.166 1.00 85.75 75 THR A N 1
ATOM 578 C CA . THR A 1 75 ? 0.057 -5.041 1.939 1.00 85.75 75 THR A CA 1
ATOM 579 C C . THR A 1 75 ? -0.733 -6.324 1.662 1.00 85.75 75 THR A C 1
ATOM 581 O 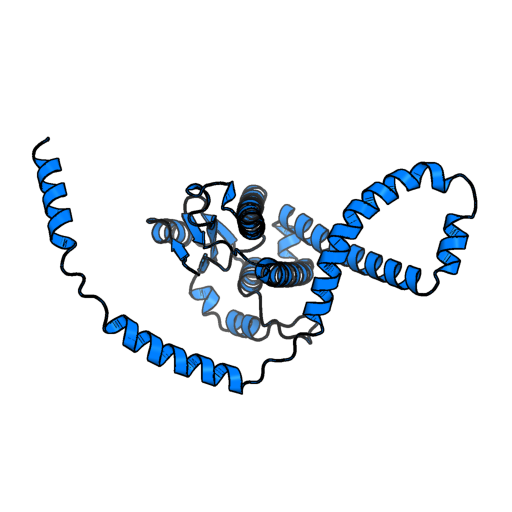O . THR A 1 75 ? -0.840 -7.202 2.513 1.00 85.75 75 THR A O 1
ATOM 584 N N . GLY A 1 76 ? -1.212 -6.491 0.425 1.00 78.06 76 GLY A N 1
ATOM 585 C CA . GLY A 1 76 ? -1.997 -7.670 0.030 1.00 78.06 76 GLY A CA 1
ATOM 586 C C . GLY A 1 76 ? -1.227 -8.998 -0.040 1.00 78.06 76 GLY A C 1
ATOM 587 O O . GLY A 1 76 ? -1.828 -10.020 -0.345 1.00 78.06 76 GLY A O 1
ATOM 588 N N . ARG A 1 77 ? 0.094 -9.015 0.214 1.00 87.19 77 ARG A N 1
ATOM 589 C CA . ARG A 1 77 ? 0.857 -10.275 0.323 1.00 87.19 77 ARG A CA 1
ATOM 590 C C . ARG A 1 77 ? 0.562 -10.986 1.634 1.00 87.19 77 ARG A C 1
ATOM 592 O O . ARG A 1 77 ? 0.422 -12.202 1.651 1.00 87.19 77 ARG A O 1
ATOM 599 N N . THR A 1 78 ? 0.495 -10.239 2.730 1.00 90.56 78 THR A N 1
ATOM 600 C CA . THR A 1 78 ? 0.044 -10.729 4.032 1.00 90.56 78 THR A CA 1
ATOM 601 C C . THR A 1 78 ? -0.407 -9.539 4.862 1.00 90.56 78 THR A C 1
ATOM 603 O O . THR A 1 78 ? 0.385 -8.662 5.208 1.00 90.56 78 THR A O 1
ATOM 606 N N . ALA A 1 79 ? -1.692 -9.541 5.191 1.00 93.25 79 ALA A N 1
ATOM 607 C CA . ALA A 1 79 ? -2.294 -8.637 6.148 1.00 93.25 79 ALA A CA 1
ATOM 608 C C . ALA A 1 79 ? -3.381 -9.396 6.912 1.00 93.25 79 ALA A C 1
ATOM 610 O O . ALA A 1 79 ? -4.071 -10.245 6.344 1.00 93.25 79 ALA A O 1
ATOM 611 N N . ALA A 1 80 ? -3.534 -9.090 8.194 1.00 95.06 80 ALA A N 1
ATOM 612 C CA . ALA A 1 80 ? -4.646 -9.567 8.999 1.00 95.06 80 ALA A CA 1
ATOM 613 C C . ALA A 1 80 ? -5.619 -8.424 9.250 1.00 95.06 80 ALA A C 1
ATOM 615 O O . ALA A 1 80 ? -5.211 -7.288 9.476 1.00 95.06 80 ALA A O 1
ATOM 616 N N . TYR A 1 81 ? -6.906 -8.742 9.250 1.00 96.25 81 TYR A N 1
ATOM 617 C CA . TYR A 1 81 ? -7.976 -7.791 9.511 1.00 96.25 81 TYR A CA 1
ATOM 618 C C . TYR A 1 81 ? -8.920 -8.369 10.552 1.00 96.25 81 TYR A C 1
ATOM 620 O O . TYR A 1 81 ? -9.103 -9.586 10.641 1.00 96.25 81 TYR A O 1
ATOM 628 N N . ARG A 1 82 ? -9.583 -7.502 11.316 1.00 96.00 82 ARG A N 1
ATOM 629 C CA . ARG A 1 82 ? -10.651 -7.957 12.208 1.00 96.00 82 ARG A CA 1
ATOM 630 C C . ARG A 1 82 ? -11.809 -8.518 11.394 1.00 96.00 82 ARG A C 1
ATOM 632 O O . ARG A 1 82 ? -12.373 -7.829 10.544 1.00 96.00 82 ARG A O 1
ATOM 639 N N . ALA A 1 83 ? -12.243 -9.724 11.750 1.00 95.62 83 ALA A N 1
ATOM 640 C CA . ALA A 1 83 ? -13.357 -10.389 11.082 1.00 95.62 83 ALA A CA 1
ATOM 641 C C . ALA A 1 83 ? -14.639 -9.541 11.073 1.00 95.62 83 ALA A C 1
ATOM 643 O O . ALA A 1 83 ? -15.347 -9.543 10.074 1.00 95.62 83 ALA A O 1
ATOM 644 N N . ARG A 1 84 ? -14.915 -8.770 12.139 1.00 95.44 84 ARG A N 1
ATOM 645 C CA . ARG A 1 84 ? -16.107 -7.905 12.200 1.00 95.44 84 ARG A CA 1
ATOM 646 C C . ARG A 1 84 ? -16.142 -6.817 11.123 1.00 95.44 84 ARG A C 1
ATOM 648 O O . ARG A 1 84 ? -17.222 -6.402 10.750 1.00 95.44 84 ARG A O 1
ATOM 655 N N . ILE A 1 85 ? -14.978 -6.374 10.641 1.00 96.12 85 ILE A N 1
ATOM 656 C CA . ILE A 1 85 ? -14.880 -5.359 9.585 1.00 96.12 85 ILE A CA 1
ATOM 657 C C . ILE A 1 85 ? -15.152 -6.011 8.233 1.00 96.12 85 ILE A C 1
ATOM 659 O O . ILE A 1 85 ? -15.949 -5.509 7.457 1.00 96.12 85 ILE A O 1
ATOM 663 N N . LEU A 1 86 ? -14.520 -7.158 7.966 1.00 94.44 86 LEU A N 1
ATOM 664 C CA . LEU A 1 86 ? -14.673 -7.850 6.683 1.00 94.44 86 LEU A CA 1
ATOM 665 C C . LEU A 1 86 ? -16.051 -8.503 6.509 1.00 94.44 86 LEU A C 1
ATOM 667 O O . LEU A 1 86 ? -16.489 -8.714 5.384 1.00 94.44 86 LEU A O 1
ATOM 671 N N . LYS A 1 87 ? -16.720 -8.845 7.615 1.00 95.94 87 LYS A N 1
ATOM 672 C CA . LYS A 1 87 ? -18.082 -9.397 7.627 1.00 95.94 87 LYS A CA 1
ATOM 673 C C . LYS A 1 87 ? -19.170 -8.322 7.655 1.00 95.94 87 LYS A C 1
ATOM 675 O O . LYS A 1 87 ? -20.345 -8.675 7.626 1.00 95.94 87 LYS A O 1
ATOM 680 N N . ASP A 1 88 ? -18.800 -7.049 7.747 1.00 96.56 88 ASP A N 1
ATOM 681 C CA . ASP A 1 88 ? -19.757 -5.949 7.740 1.00 96.56 88 ASP A CA 1
ATOM 682 C C . ASP A 1 88 ? -20.482 -5.899 6.375 1.00 96.56 88 ASP A C 1
ATOM 684 O O . ASP A 1 88 ? -19.815 -5.849 5.333 1.00 96.56 88 ASP A O 1
ATOM 688 N N . PRO A 1 89 ? -21.829 -5.927 6.337 1.00 96.56 89 PRO A N 1
ATOM 689 C CA . PRO A 1 89 ? -22.584 -5.813 5.092 1.00 96.56 89 PRO A CA 1
ATOM 690 C C . PRO A 1 89 ? -22.250 -4.547 4.293 1.00 96.56 89 PRO A C 1
ATOM 692 O O . PRO A 1 89 ? -22.221 -4.591 3.060 1.00 96.56 89 PRO A O 1
ATOM 695 N N . GLU A 1 90 ? -21.964 -3.431 4.969 1.00 96.38 90 GLU A N 1
ATOM 696 C CA . GLU A 1 90 ? -21.598 -2.174 4.317 1.00 96.38 90 GLU A CA 1
ATOM 697 C C . GLU A 1 90 ? -20.221 -2.287 3.658 1.00 96.38 90 GLU A C 1
ATOM 699 O O . GLU A 1 90 ? -20.056 -1.900 2.497 1.00 96.38 90 GLU A O 1
ATOM 704 N N . TYR A 1 91 ? -19.260 -2.913 4.350 1.00 95.75 91 TYR A N 1
ATOM 705 C CA . TYR A 1 91 ? -17.938 -3.204 3.794 1.00 95.75 91 TYR A CA 1
ATOM 706 C C . TYR A 1 91 ? -18.050 -4.062 2.538 1.00 95.75 91 TYR A C 1
ATOM 708 O O . TYR A 1 91 ? -17.487 -3.711 1.503 1.00 95.75 91 TYR A O 1
ATOM 716 N N . LEU A 1 92 ? -18.793 -5.169 2.602 1.00 95.06 92 LEU A N 1
ATOM 717 C CA . LEU A 1 92 ? -18.948 -6.098 1.481 1.00 95.06 92 LEU A CA 1
ATOM 718 C C . LEU A 1 92 ? -19.632 -5.432 0.283 1.00 95.06 92 LEU A C 1
ATOM 720 O O . LEU A 1 92 ? -19.190 -5.598 -0.858 1.00 95.06 92 LEU A O 1
ATOM 724 N N . SER A 1 93 ? -20.674 -4.636 0.530 1.00 94.50 93 SER A N 1
ATOM 725 C CA . SER A 1 93 ? -21.361 -3.874 -0.515 1.00 94.50 93 SER A CA 1
ATOM 726 C C . SER A 1 93 ? -20.432 -2.849 -1.168 1.00 94.50 93 SER A C 1
ATOM 728 O O . SER A 1 93 ? -20.329 -2.795 -2.395 1.00 94.50 93 SER A O 1
ATOM 730 N N . ALA A 1 94 ? -19.692 -2.076 -0.372 1.00 93.06 94 ALA A N 1
ATOM 731 C CA . ALA A 1 94 ? -18.777 -1.062 -0.880 1.00 93.06 94 ALA A CA 1
ATOM 732 C C . ALA A 1 94 ? -17.551 -1.664 -1.585 1.00 93.06 94 ALA A C 1
ATOM 734 O O . ALA A 1 94 ? -17.094 -1.113 -2.587 1.00 93.06 94 ALA A O 1
ATOM 735 N N . PHE A 1 95 ? -17.034 -2.790 -1.087 1.00 92.62 95 PHE A N 1
ATOM 736 C CA . PHE A 1 95 ? -15.911 -3.523 -1.671 1.00 92.62 95 PHE A CA 1
ATOM 737 C C . PHE A 1 95 ? -16.282 -4.083 -3.040 1.00 92.62 95 PHE A C 1
ATOM 739 O O . PHE A 1 95 ? -15.576 -3.873 -4.023 1.00 92.62 95 PHE A O 1
ATOM 746 N N . THR A 1 96 ? -17.436 -4.746 -3.128 1.00 91.62 96 THR A N 1
ATOM 747 C CA . THR A 1 96 ? -17.903 -5.324 -4.390 1.00 91.62 96 THR A CA 1
ATOM 748 C C . THR A 1 96 ? -18.332 -4.252 -5.386 1.00 91.62 96 THR A C 1
ATOM 750 O O . THR A 1 96 ? -18.135 -4.438 -6.581 1.00 91.62 96 THR A O 1
ATOM 753 N N . ASN A 1 97 ? -18.853 -3.108 -4.941 1.00 91.31 97 ASN A N 1
ATOM 754 C CA . ASN A 1 97 ? -19.319 -2.030 -5.818 1.00 91.31 97 ASN A CA 1
ATOM 755 C C . ASN A 1 97 ? -18.347 -0.849 -5.905 1.00 91.31 97 ASN A C 1
ATOM 757 O O . ASN A 1 97 ? -18.757 0.294 -6.138 1.00 91.31 97 ASN A O 1
ATOM 761 N N . GLU A 1 98 ? -17.044 -1.096 -5.767 1.00 90.50 98 GLU A N 1
ATOM 762 C CA . GLU A 1 98 ? -16.064 -0.036 -5.943 1.00 90.50 98 GLU A CA 1
ATOM 763 C C . GLU A 1 98 ? -15.946 0.379 -7.420 1.00 90.50 98 GLU A C 1
ATOM 765 O O . GLU A 1 98 ? -15.560 -0.405 -8.286 1.00 90.50 98 GLU A O 1
ATOM 770 N N . HIS A 1 99 ? -16.190 1.666 -7.691 1.00 89.06 99 HIS A N 1
ATOM 771 C CA . HIS A 1 99 ? -16.002 2.265 -9.012 1.00 89.06 99 HIS A CA 1
ATOM 772 C C . HIS A 1 99 ? -14.981 3.412 -8.984 1.00 89.06 99 HIS A C 1
ATOM 774 O O . HIS A 1 99 ? -14.816 4.125 -7.984 1.00 89.06 99 HIS A O 1
ATOM 780 N N . TRP A 1 100 ? -14.292 3.602 -10.105 1.00 86.19 100 TRP A N 1
ATOM 781 C CA . TRP A 1 100 ? -13.515 4.787 -10.440 1.00 86.19 100 TRP A CA 1
ATOM 782 C C . TRP A 1 100 ? -14.347 5.712 -11.330 1.00 86.19 100 TRP A C 1
ATOM 784 O O . TRP A 1 100 ? -14.941 5.266 -12.314 1.00 86.19 100 TRP A O 1
ATOM 794 N N . LEU A 1 101 ? -14.422 6.994 -10.949 1.00 83.88 101 LEU A N 1
ATOM 795 C CA . LEU A 1 101 ? -15.265 8.017 -11.592 1.00 83.88 101 LEU A CA 1
ATOM 796 C C . LEU A 1 101 ? -16.734 7.584 -11.775 1.00 83.88 101 LEU A C 1
ATOM 798 O O . LEU A 1 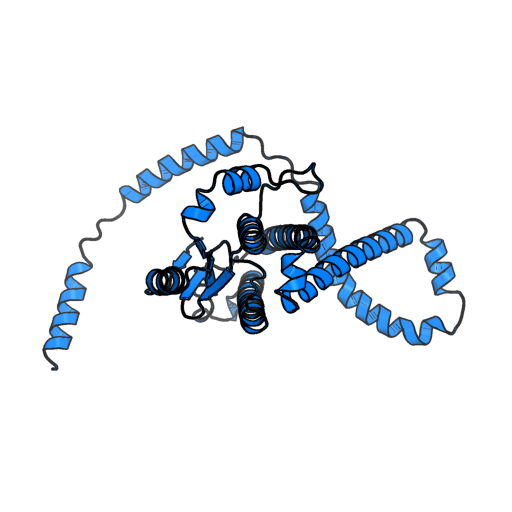101 ? -17.367 7.935 -12.763 1.00 83.88 101 LEU A O 1
ATOM 802 N N . GLY A 1 102 ? -17.253 6.752 -10.866 1.00 83.31 102 GLY A N 1
ATOM 803 C CA . GLY A 1 102 ? -18.626 6.232 -10.924 1.00 83.31 102 GLY A CA 1
ATOM 804 C C . GLY A 1 102 ? -18.928 5.276 -12.087 1.00 83.31 102 GLY A C 1
ATOM 805 O O . GLY A 1 102 ? -20.047 4.789 -12.174 1.00 83.31 102 GLY A O 1
ATOM 806 N N . ARG A 1 103 ? -17.959 4.983 -12.966 1.00 85.69 103 ARG A N 1
ATOM 807 C CA . ARG A 1 103 ? -18.185 4.211 -14.201 1.00 85.69 103 ARG A CA 1
ATOM 808 C C . ARG A 1 103 ? -17.346 2.945 -14.301 1.00 85.69 103 ARG A C 1
ATOM 810 O O . ARG A 1 103 ? -17.823 1.930 -14.793 1.00 85.69 103 ARG A O 1
ATOM 817 N N . TYR A 1 104 ? -16.092 2.993 -13.866 1.00 85.94 104 TYR A N 1
ATOM 818 C CA . TYR A 1 104 ? -15.149 1.900 -14.092 1.00 85.94 104 TYR A CA 1
ATOM 819 C C . TYR A 1 104 ? -15.036 1.037 -12.843 1.00 85.94 104 TYR A C 1
ATOM 821 O O . TYR A 1 104 ? -14.467 1.479 -11.846 1.00 85.94 104 TYR A O 1
ATOM 829 N N . ARG A 1 105 ? -15.575 -0.184 -12.881 1.00 85.12 105 ARG A N 1
ATOM 830 C CA . ARG A 1 105 ? -15.495 -1.113 -11.750 1.00 85.12 105 ARG A CA 1
ATOM 831 C C . ARG A 1 105 ? -14.039 -1.474 -11.456 1.00 85.12 105 ARG A C 1
ATOM 833 O O . ARG A 1 105 ? -13.267 -1.826 -12.351 1.00 85.12 105 ARG A O 1
ATOM 840 N N . MET A 1 106 ? -13.654 -1.354 -10.194 1.00 81.75 106 MET A N 1
ATOM 841 C CA . MET A 1 106 ? -12.291 -1.595 -9.738 1.00 81.75 106 MET A CA 1
ATOM 842 C C . MET A 1 106 ? -12.140 -3.079 -9.410 1.00 81.75 106 MET A C 1
ATOM 844 O O . MET A 1 106 ? -12.500 -3.526 -8.333 1.00 81.75 106 MET A O 1
ATOM 848 N N . HIS A 1 107 ? -11.616 -3.855 -10.359 1.00 68.62 107 HIS A N 1
ATOM 849 C CA . HIS A 1 107 ? -11.383 -5.297 -10.184 1.00 68.62 107 HIS A CA 1
ATOM 850 C C . HIS A 1 107 ? -10.049 -5.638 -9.499 1.00 68.62 107 HIS A C 1
ATOM 852 O O . HIS A 1 107 ? -9.729 -6.809 -9.326 1.00 68.62 107 HIS A O 1
ATOM 858 N N . CYS A 1 108 ? -9.229 -4.634 -9.173 1.00 63.25 108 CYS A N 1
ATOM 859 C CA . CYS A 1 108 ? -7.895 -4.841 -8.619 1.00 63.25 108 CYS A CA 1
ATOM 860 C C . CYS A 1 108 ? -7.599 -3.816 -7.521 1.00 63.25 108 CYS A C 1
ATOM 862 O O . CYS A 1 108 ? -7.795 -2.621 -7.744 1.00 63.25 108 CYS A O 1
ATOM 864 N N . GLY A 1 109 ? -6.949 -4.254 -6.439 1.00 79.25 109 GLY A N 1
ATOM 865 C CA . GLY A 1 109 ? -6.434 -3.367 -5.386 1.00 79.25 109 GLY A CA 1
ATOM 866 C C . GLY A 1 109 ? -7.157 -3.505 -4.052 1.00 79.25 109 GLY A C 1
ATOM 867 O O . GLY A 1 109 ? -7.384 -2.507 -3.375 1.00 79.25 109 GLY A O 1
ATOM 868 N N . ASP A 1 110 ? -7.519 -4.729 -3.685 1.00 89.94 110 ASP A N 1
ATOM 869 C CA . ASP A 1 110 ? -8.276 -5.044 -2.474 1.00 89.94 110 ASP A CA 1
ATOM 870 C C . ASP A 1 110 ? -7.605 -4.491 -1.209 1.00 89.94 110 ASP A C 1
ATOM 872 O O . ASP A 1 110 ? -8.263 -3.977 -0.308 1.00 89.94 110 ASP A O 1
ATOM 876 N N . ASP A 1 111 ? -6.271 -4.509 -1.194 1.00 92.31 111 ASP A N 1
ATOM 877 C CA . ASP A 1 111 ? -5.427 -3.937 -0.149 1.00 92.31 111 ASP A CA 1
ATOM 878 C C . ASP A 1 111 ? -5.614 -2.420 0.010 1.00 92.31 111 ASP A C 1
ATOM 880 O O . ASP A 1 111 ? -5.765 -1.896 1.120 1.00 92.31 111 ASP A O 1
ATOM 884 N N . GLN A 1 112 ? -5.649 -1.702 -1.109 1.00 92.12 112 GLN A N 1
ATOM 885 C CA . GLN A 1 112 ? -5.892 -0.265 -1.164 1.00 92.12 112 GLN A CA 1
ATOM 886 C C . GLN A 1 112 ? -7.313 0.080 -0.719 1.00 92.12 112 GLN A C 1
ATOM 888 O O . GLN A 1 112 ? -7.490 1.025 0.057 1.00 92.12 112 GLN A O 1
ATOM 893 N N . PHE A 1 113 ? -8.314 -0.687 -1.166 1.00 93.75 113 PHE A N 1
ATOM 894 C CA . PHE A 1 113 ? -9.690 -0.505 -0.709 1.00 93.75 113 PHE A CA 1
ATOM 895 C C . PHE A 1 113 ? -9.784 -0.710 0.799 1.00 93.75 113 PHE A C 1
ATOM 897 O O . PHE A 1 113 ? -10.258 0.185 1.497 1.00 93.75 113 PHE A O 1
ATOM 904 N N . ALA A 1 114 ? -9.301 -1.849 1.303 1.00 94.69 114 ALA A N 1
ATOM 905 C CA . ALA A 1 114 ? -9.385 -2.195 2.715 1.00 94.69 114 ALA A CA 1
ATOM 906 C C . ALA A 1 114 ? -8.695 -1.132 3.576 1.00 94.69 114 ALA A C 1
ATOM 908 O O . ALA A 1 114 ? -9.277 -0.651 4.542 1.00 94.69 114 ALA A O 1
ATOM 909 N N . THR A 1 115 ? -7.505 -0.675 3.181 1.00 94.88 115 THR A N 1
ATOM 910 C CA . THR A 1 115 ? -6.785 0.384 3.908 1.00 94.88 115 THR A CA 1
ATOM 911 C C . THR A 1 115 ? -7.580 1.690 3.952 1.00 94.88 115 THR A C 1
ATOM 913 O O . THR A 1 115 ? -7.699 2.314 5.006 1.00 94.88 115 THR A O 1
ATOM 916 N N . ARG A 1 116 ? -8.159 2.115 2.822 1.00 94.31 116 ARG A N 1
ATOM 917 C CA . ARG A 1 116 ? -8.975 3.336 2.766 1.00 94.31 116 ARG A CA 1
ATOM 918 C C . ARG A 1 116 ? -10.281 3.185 3.547 1.00 94.31 116 ARG A C 1
ATOM 920 O O . ARG A 1 116 ? -10.733 4.153 4.152 1.00 94.31 116 ARG A O 1
ATOM 927 N N . TRP A 1 117 ? -10.881 1.997 3.535 1.00 95.12 117 TRP A N 1
ATOM 928 C CA . TRP A 1 117 ? -12.065 1.699 4.330 1.00 95.12 117 TRP A CA 1
ATOM 929 C C . TRP A 1 117 ? -11.774 1.879 5.814 1.00 95.12 117 TRP A C 1
ATOM 931 O O . TRP A 1 117 ? -12.482 2.637 6.469 1.00 95.12 117 TRP A O 1
ATOM 941 N N . LEU A 1 118 ? -10.702 1.255 6.316 1.00 95.81 118 LEU A N 1
ATOM 942 C CA . LEU A 1 118 ? -10.281 1.388 7.709 1.00 95.81 118 LEU A CA 1
ATOM 943 C C . LEU A 1 118 ? -10.106 2.862 8.093 1.00 95.81 118 LEU A C 1
ATOM 945 O O . LEU A 1 118 ? -10.749 3.328 9.035 1.00 95.81 118 LEU A O 1
ATOM 949 N N . LEU A 1 119 ? -9.340 3.602 7.284 1.00 95.00 119 LEU A N 1
ATOM 950 C CA . LEU A 1 119 ? -9.108 5.035 7.460 1.00 95.00 119 LEU A CA 1
ATOM 951 C C . LEU A 1 119 ? -10.419 5.824 7.584 1.00 95.00 119 LEU A C 1
ATOM 953 O O . LEU A 1 119 ? -10.553 6.661 8.468 1.00 95.00 119 LEU A O 1
ATOM 957 N N . ASN A 1 120 ? -11.403 5.569 6.723 1.00 94.00 120 ASN A N 1
ATOM 958 C CA . ASN A 1 120 ? -12.657 6.324 6.737 1.00 94.00 120 ASN A CA 1
ATOM 959 C C . ASN A 1 120 ? -13.608 5.930 7.885 1.00 94.00 120 ASN A C 1
ATOM 961 O O . ASN A 1 120 ? -14.448 6.745 8.254 1.00 94.00 120 ASN A O 1
ATOM 965 N N . HIS A 1 121 ? -13.464 4.735 8.471 1.00 94.88 121 HIS A N 1
ATOM 966 C CA . HIS A 1 121 ? -14.462 4.134 9.375 1.00 94.88 121 HIS A CA 1
ATOM 967 C C . HIS A 1 121 ? -14.055 4.027 10.846 1.00 94.88 121 HIS A C 1
ATOM 969 O O . HIS A 1 121 ? -14.660 3.259 11.586 1.00 94.88 121 HIS A O 1
ATOM 975 N N . GLY A 1 122 ? -13.041 4.748 11.317 1.00 93.88 122 GLY A N 1
ATOM 976 C CA . GLY A 1 122 ? -12.654 4.642 12.737 1.00 93.88 122 GLY A CA 1
ATOM 977 C C . GLY A 1 122 ? -11.298 4.016 12.964 1.00 93.88 122 GLY A C 1
ATOM 978 O O . GLY A 1 122 ? -10.709 4.246 14.015 1.00 93.88 122 GLY A O 1
ATOM 979 N N . TRP A 1 123 ? -10.839 3.220 12.008 1.00 95.81 123 TRP A N 1
ATOM 980 C CA . TRP A 1 123 ? -9.910 2.142 12.276 1.00 95.81 123 TRP A CA 1
ATOM 981 C C . TRP A 1 123 ? -8.467 2.521 12.015 1.00 95.81 123 TRP A C 1
ATOM 983 O O . TRP A 1 123 ? -8.134 3.156 11.016 1.00 95.81 123 TRP A O 1
ATOM 993 N N . GLU A 1 124 ? -7.600 2.026 12.887 1.00 95.19 124 GLU A N 1
ATOM 994 C CA . GLU A 1 124 ? -6.164 2.192 12.755 1.00 95.19 124 GLU A CA 1
ATOM 995 C C . GLU A 1 124 ? -5.542 0.985 12.048 1.00 95.19 124 GLU A C 1
ATOM 997 O O . GLU A 1 124 ? -6.030 -0.146 12.141 1.00 95.19 124 GLU A O 1
ATOM 1002 N N . GLY A 1 125 ? -4.457 1.234 11.323 1.00 94.88 125 GLY A N 1
ATOM 1003 C CA . GLY A 1 125 ? -3.619 0.191 10.749 1.00 94.88 125 GLY A CA 1
ATOM 1004 C C . GLY A 1 125 ? -2.261 0.163 11.443 1.00 94.88 125 GLY A C 1
ATOM 1005 O O . GLY A 1 125 ? -1.750 1.213 11.838 1.00 94.88 125 GLY A O 1
ATOM 1006 N N . ARG A 1 126 ? -1.664 -1.022 11.573 1.00 94.50 126 ARG A N 1
ATOM 1007 C CA . ARG A 1 126 ? -0.308 -1.193 12.120 1.00 94.50 126 ARG A CA 1
ATOM 1008 C C . ARG A 1 126 ? 0.574 -1.998 11.183 1.00 94.50 126 ARG A C 1
ATOM 1010 O O . ARG A 1 126 ? 0.092 -2.858 10.448 1.00 94.50 126 ARG A O 1
ATOM 1017 N N . ILE A 1 127 ? 1.874 -1.747 11.261 1.00 93.25 127 ILE A N 1
ATOM 1018 C CA . ILE A 1 127 ? 2.900 -2.606 10.679 1.00 93.25 127 ILE A CA 1
ATOM 1019 C C . ILE A 1 127 ? 3.639 -3.338 11.798 1.00 93.25 127 ILE A C 1
ATOM 1021 O O . ILE A 1 127 ? 4.137 -2.714 12.730 1.00 93.25 127 ILE A O 1
ATOM 1025 N N . GLN A 1 128 ? 3.726 -4.660 11.688 1.00 92.56 128 GLN A N 1
ATOM 1026 C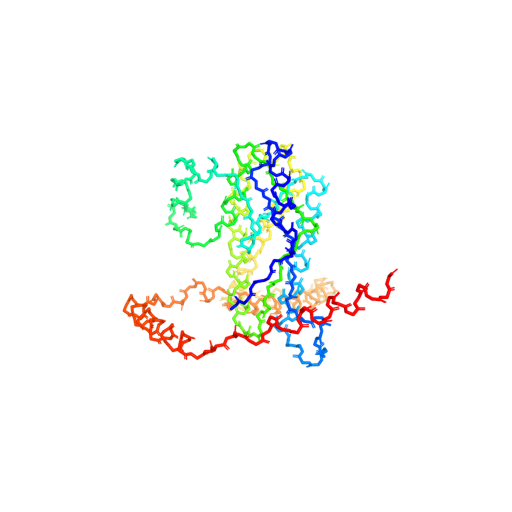 CA . GLN A 1 128 ? 4.500 -5.496 12.595 1.00 92.56 128 GLN A CA 1
ATOM 1027 C C . GLN A 1 128 ? 5.881 -5.758 11.990 1.00 92.56 128 GLN A C 1
ATOM 1029 O O . GLN A 1 128 ? 6.034 -6.606 11.113 1.00 92.56 128 GLN A O 1
ATOM 1034 N N . THR A 1 129 ? 6.894 -5.026 12.455 1.00 89.38 129 THR A N 1
ATOM 1035 C CA . THR A 1 129 ? 8.267 -5.101 11.921 1.00 89.38 129 THR A CA 1
ATOM 1036 C C . THR A 1 129 ? 9.027 -6.357 12.349 1.00 89.38 129 THR A C 1
ATOM 1038 O O . THR A 1 129 ? 9.969 -6.756 11.675 1.00 89.38 129 THR A O 1
ATOM 1041 N N . GLY A 1 130 ? 8.609 -7.026 13.427 1.00 87.44 130 GLY A N 1
ATOM 1042 C CA . GLY A 1 130 ? 9.167 -8.325 13.827 1.00 87.44 130 GLY A CA 1
ATOM 1043 C C . GLY A 1 130 ? 8.643 -9.513 13.007 1.00 87.44 130 GLY A C 1
ATOM 1044 O O . GLY A 1 130 ? 9.106 -10.642 13.190 1.00 87.44 130 GLY A O 1
ATOM 1045 N N . ALA A 1 131 ? 7.663 -9.281 12.128 1.00 91.31 131 ALA A N 1
ATOM 1046 C CA . ALA A 1 131 ? 7.037 -10.296 11.298 1.00 91.31 131 ALA A CA 1
ATOM 1047 C C . ALA A 1 131 ? 7.345 -10.019 9.826 1.00 91.31 131 ALA A C 1
ATOM 1049 O O . ALA A 1 131 ? 7.116 -8.915 9.329 1.00 91.31 131 ALA A O 1
ATOM 1050 N N . THR A 1 132 ? 7.815 -11.045 9.118 1.00 92.69 132 THR A N 1
ATOM 1051 C CA . THR A 1 132 ? 8.230 -10.921 7.718 1.00 92.69 132 THR A CA 1
ATOM 1052 C C . THR A 1 132 ? 7.648 -12.062 6.902 1.00 92.69 132 THR A C 1
ATOM 1054 O O . THR A 1 132 ? 7.708 -13.225 7.306 1.00 92.69 132 THR A O 1
ATOM 1057 N N . ILE A 1 133 ? 7.104 -11.728 5.734 1.00 93.81 133 ILE A N 1
ATOM 1058 C CA . ILE A 1 133 ? 6.808 -12.690 4.676 1.00 93.81 133 ILE A CA 1
ATOM 1059 C C . ILE A 1 133 ? 7.935 -12.675 3.646 1.00 93.81 133 ILE A C 1
ATOM 1061 O O . ILE A 1 133 ? 8.319 -11.627 3.125 1.00 93.81 133 ILE A O 1
ATOM 1065 N N . TYR A 1 134 ? 8.429 -13.858 3.315 1.00 92.06 134 TYR A N 1
ATOM 1066 C CA . TYR A 1 134 ? 9.367 -14.076 2.230 1.00 92.06 134 TYR A CA 1
ATOM 1067 C C . TYR A 1 134 ? 8.585 -14.454 0.976 1.00 92.06 134 TYR A C 1
ATOM 1069 O O . TYR A 1 134 ? 7.851 -15.442 0.961 1.00 92.06 134 TYR A O 1
ATOM 1077 N N . SER A 1 135 ? 8.725 -13.645 -0.066 1.00 89.69 135 SER A N 1
ATOM 1078 C CA . SER A 1 135 ? 8.093 -13.839 -1.370 1.00 89.69 135 SER A CA 1
ATOM 1079 C C . SER A 1 135 ? 9.175 -14.085 -2.404 1.00 89.69 135 SER A C 1
ATOM 1081 O O . SER A 1 135 ? 10.179 -13.378 -2.421 1.00 89.69 135 SER A O 1
ATOM 1083 N N . GLU A 1 136 ? 8.945 -15.008 -3.329 1.00 88.44 136 GLU A N 1
ATOM 1084 C CA . GLU A 1 136 ? 9.768 -15.075 -4.539 1.00 88.44 136 GLU A CA 1
ATOM 1085 C C . GLU A 1 136 ? 9.718 -13.734 -5.288 1.00 88.44 136 GLU A C 1
ATOM 1087 O O . GLU A 1 136 ? 8.644 -13.139 -5.464 1.00 88.44 136 GLU A O 1
ATOM 1092 N N . ALA A 1 137 ? 10.892 -13.245 -5.691 1.00 87.12 137 ALA A N 1
ATOM 1093 C CA . ALA A 1 137 ? 11.015 -12.084 -6.557 1.00 87.12 137 ALA A CA 1
ATOM 1094 C C . ALA A 1 137 ? 10.743 -12.497 -8.010 1.00 87.12 137 ALA A C 1
ATOM 1096 O O . ALA A 1 137 ? 11.098 -13.594 -8.435 1.00 87.12 137 ALA A O 1
ATOM 1097 N N . LEU A 1 138 ? 10.091 -11.625 -8.781 1.00 86.69 138 LEU A N 1
ATOM 1098 C CA . LEU A 1 138 ? 9.887 -11.873 -10.206 1.00 86.69 138 LEU A CA 1
ATOM 1099 C C . LEU A 1 138 ? 11.211 -11.719 -10.951 1.00 86.69 138 LEU A C 1
ATOM 1101 O O . LEU A 1 138 ? 11.827 -10.660 -10.887 1.00 86.69 138 LEU A O 1
ATOM 1105 N N . CYS A 1 139 ? 11.597 -12.756 -11.688 1.00 85.88 139 CYS A N 1
ATOM 1106 C CA . CYS A 1 139 ? 12.829 -12.806 -12.474 1.00 85.88 139 CYS A CA 1
ATOM 1107 C C . CYS A 1 139 ? 12.653 -12.424 -13.948 1.00 85.88 139 CYS A C 1
ATOM 1109 O O . CYS A 1 139 ? 13.596 -12.523 -14.728 1.00 85.88 139 CYS A O 1
ATOM 1111 N N . ASP A 1 140 ? 11.465 -11.968 -14.350 1.00 88.81 140 ASP A N 1
ATOM 1112 C CA . ASP A 1 140 ? 11.155 -11.675 -15.745 1.00 88.81 140 ASP A CA 1
ATOM 1113 C C . ASP A 1 140 ? 10.410 -10.352 -15.959 1.00 88.81 140 ASP A C 1
ATOM 1115 O O . ASP A 1 140 ? 9.998 -9.644 -15.034 1.00 88.81 140 ASP A O 1
ATOM 1119 N N . SER A 1 141 ? 10.205 -10.023 -17.236 1.00 86.06 141 SER A N 1
ATOM 1120 C CA . SER A 1 141 ? 9.571 -8.782 -17.688 1.00 86.06 141 SER A CA 1
ATOM 1121 C C . SER A 1 141 ? 8.118 -8.618 -17.223 1.00 86.06 141 SER A C 1
ATOM 1123 O O . SER A 1 141 ? 7.583 -7.505 -17.286 1.00 86.06 141 SER A O 1
ATOM 1125 N N . ARG A 1 142 ? 7.474 -9.667 -16.675 1.00 87.44 142 ARG A N 1
ATOM 1126 C CA . ARG A 1 142 ? 6.154 -9.544 -16.025 1.00 87.44 142 ARG A CA 1
ATOM 1127 C C . ARG A 1 142 ? 6.202 -8.567 -14.852 1.00 87.44 142 ARG A C 1
ATOM 1129 O O . ARG A 1 142 ? 5.174 -7.949 -14.558 1.00 87.44 142 ARG A O 1
ATOM 1136 N N . HIS A 1 143 ? 7.381 -8.353 -14.255 1.00 84.69 143 HIS A N 1
ATOM 1137 C CA . HIS A 1 143 ? 7.622 -7.301 -13.269 1.00 84.69 143 HIS A CA 1
ATOM 1138 C C . HIS A 1 143 ? 7.112 -5.933 -13.745 1.00 84.69 143 HIS A C 1
ATOM 1140 O O . HIS A 1 143 ? 6.478 -5.222 -12.968 1.00 84.69 143 HIS A O 1
ATOM 1146 N N . ILE A 1 144 ? 7.298 -5.581 -15.025 1.00 86.88 144 ILE A N 1
ATOM 1147 C CA . ILE A 1 144 ? 6.794 -4.317 -15.579 1.00 86.88 144 ILE A CA 1
ATOM 1148 C C . ILE A 1 144 ? 5.272 -4.289 -15.453 1.00 86.88 144 ILE A C 1
ATOM 1150 O O . ILE A 1 144 ? 4.730 -3.465 -14.722 1.00 86.88 144 ILE A O 1
ATOM 1154 N N . LYS A 1 145 ? 4.565 -5.235 -16.083 1.00 86.81 145 LYS A N 1
ATOM 1155 C CA . LYS A 1 145 ? 3.090 -5.277 -16.073 1.00 86.81 145 LYS A CA 1
ATOM 1156 C C . LYS A 1 145 ? 2.526 -5.227 -14.648 1.00 86.81 145 LYS A C 1
ATOM 1158 O O . LYS A 1 145 ? 1.518 -4.566 -14.389 1.00 86.81 145 LYS A O 1
ATOM 1163 N N . GLN A 1 146 ? 3.200 -5.883 -13.710 1.00 87.06 146 GLN A N 1
ATOM 1164 C CA . GLN A 1 146 ? 2.816 -5.907 -12.309 1.00 87.06 146 GLN A CA 1
ATOM 1165 C C . GLN A 1 146 ? 3.045 -4.566 -11.596 1.00 87.06 146 GLN A C 1
ATOM 1167 O O . GLN A 1 146 ? 2.126 -4.065 -10.942 1.00 87.06 146 GLN A O 1
ATOM 1172 N N . THR A 1 147 ? 4.212 -3.948 -11.778 1.00 87.06 147 THR A N 1
ATOM 1173 C CA . THR A 1 147 ? 4.542 -2.612 -11.256 1.00 87.06 147 THR A CA 1
ATOM 1174 C C . THR A 1 147 ? 3.579 -1.555 -11.769 1.00 87.06 147 THR A C 1
ATOM 1176 O O . THR A 1 147 ? 3.102 -0.719 -11.003 1.00 87.06 147 THR A O 1
ATOM 1179 N N . LEU A 1 148 ? 3.195 -1.645 -13.035 1.00 86.69 148 LEU A N 1
ATOM 1180 C CA . LEU A 1 148 ? 2.239 -0.738 -13.650 1.00 86.69 148 LEU A CA 1
ATOM 1181 C C . LEU A 1 148 ? 0.832 -0.870 -13.086 1.00 86.69 148 LEU A C 1
ATOM 1183 O O . LEU A 1 148 ? 0.192 0.134 -12.764 1.00 86.69 148 LEU A O 1
ATOM 1187 N N . ARG A 1 149 ? 0.369 -2.108 -12.899 1.00 86.56 149 ARG A N 1
ATOM 1188 C CA . ARG A 1 149 ? -0.902 -2.387 -12.228 1.00 86.56 149 ARG A CA 1
ATOM 1189 C C . ARG A 1 149 ? -0.916 -1.788 -10.821 1.00 86.56 149 ARG A C 1
ATOM 1191 O O . ARG A 1 149 ? -1.889 -1.137 -10.448 1.00 86.56 149 ARG A O 1
ATOM 1198 N N . TRP A 1 150 ? 0.159 -1.965 -10.054 1.00 86.62 150 TRP A N 1
ATOM 1199 C CA . TRP A 1 150 ? 0.269 -1.398 -8.709 1.00 86.62 150 TRP A CA 1
ATOM 1200 C C . TRP A 1 150 ? 0.338 0.128 -8.709 1.00 86.62 150 TRP A C 1
ATOM 1202 O O . TRP A 1 150 ? -0.335 0.758 -7.896 1.00 86.62 150 TRP A O 1
ATOM 1212 N N . ALA A 1 151 ? 1.092 0.728 -9.631 1.00 86.94 151 ALA A N 1
ATOM 1213 C CA . ALA A 1 151 ? 1.178 2.176 -9.772 1.00 86.94 151 ALA A CA 1
ATOM 1214 C C . ALA A 1 151 ? -0.190 2.784 -10.105 1.00 86.94 151 ALA A C 1
ATOM 1216 O O . ALA A 1 151 ? -0.585 3.775 -9.492 1.00 86.94 151 ALA A O 1
ATOM 1217 N N . ARG A 1 152 ? -0.946 2.166 -11.023 1.00 86.88 152 ARG A N 1
ATOM 1218 C CA . ARG A 1 152 ? -2.322 2.568 -11.338 1.00 86.88 152 ARG A CA 1
ATOM 1219 C C . ARG A 1 152 ? -3.213 2.505 -10.102 1.00 86.88 152 ARG A C 1
ATOM 1221 O O . ARG A 1 152 ? -3.851 3.499 -9.769 1.00 86.88 152 ARG A O 1
ATOM 1228 N N . ASN A 1 153 ? -3.260 1.357 -9.429 1.00 88.31 153 ASN A N 1
ATOM 1229 C CA . ASN A 1 153 ? -4.160 1.161 -8.294 1.00 88.31 153 ASN A CA 1
ATOM 1230 C C . ASN A 1 153 ? -3.822 2.112 -7.136 1.00 88.31 153 ASN A C 1
ATOM 1232 O O . ASN A 1 153 ? -4.724 2.698 -6.544 1.00 88.31 153 ASN A O 1
ATOM 1236 N N . GLY A 1 154 ? -2.531 2.327 -6.859 1.00 88.94 154 GLY A N 1
ATOM 1237 C CA . GLY A 1 154 ? -2.076 3.287 -5.853 1.00 88.94 154 GLY A CA 1
ATOM 1238 C C . GLY A 1 154 ? -2.490 4.720 -6.187 1.00 88.94 154 GLY A C 1
ATOM 1239 O O . GLY A 1 154 ? -3.078 5.393 -5.349 1.00 88.94 154 GLY A O 1
ATOM 1240 N N . LYS A 1 155 ? -2.273 5.166 -7.430 1.00 89.81 155 LYS A N 1
ATOM 1241 C CA . LYS A 1 155 ? -2.676 6.504 -7.899 1.00 89.81 155 LYS A CA 1
ATOM 1242 C C . LYS A 1 155 ? -4.183 6.733 -7.783 1.00 89.81 155 LYS A C 1
ATOM 1244 O O . LYS A 1 155 ? -4.609 7.749 -7.241 1.00 89.81 155 LYS A O 1
ATOM 1249 N N . ILE A 1 156 ? -4.988 5.774 -8.244 1.00 90.25 156 ILE A N 1
ATOM 1250 C CA . ILE A 1 156 ? -6.448 5.862 -8.128 1.00 90.25 156 ILE A CA 1
ATOM 1251 C C . ILE A 1 156 ? -6.873 5.890 -6.653 1.00 90.25 156 ILE A C 1
ATOM 1253 O O . ILE A 1 156 ? -7.720 6.695 -6.269 1.00 90.25 156 ILE A O 1
ATOM 1257 N N . SER A 1 157 ? -6.268 5.050 -5.810 1.00 91.44 157 SER A N 1
ATOM 1258 C CA . SER A 1 157 ? -6.529 5.044 -4.369 1.00 91.44 157 SER A CA 1
ATOM 1259 C C . SER A 1 157 ? -6.232 6.406 -3.736 1.00 91.44 157 SER A C 1
ATOM 1261 O O . SER A 1 157 ? -7.099 6.951 -3.051 1.00 91.44 157 SER A O 1
ATOM 1263 N N . SER A 1 158 ? -5.075 7.010 -4.030 1.00 92.69 158 SER A N 1
ATOM 1264 C CA . SER A 1 158 ? -4.713 8.354 -3.558 1.00 92.69 158 SER A CA 1
ATOM 1265 C C . SER A 1 158 ? -5.705 9.420 -4.029 1.00 92.69 158 SER A C 1
ATOM 1267 O O . SER A 1 158 ? -6.155 10.236 -3.229 1.00 92.69 158 SER A O 1
ATOM 1269 N N . ALA A 1 159 ? -6.130 9.370 -5.294 1.00 92.62 159 ALA A N 1
ATOM 1270 C CA . ALA A 1 159 ? -7.136 10.288 -5.821 1.00 92.62 159 ALA A CA 1
ATOM 1271 C C . ALA A 1 159 ? -8.499 10.146 -5.122 1.00 92.62 159 ALA A C 1
ATOM 1273 O O . ALA A 1 159 ? -9.202 11.133 -4.948 1.00 92.62 159 ALA A O 1
ATOM 1274 N N . LYS A 1 160 ? -8.877 8.945 -4.669 1.00 91.81 160 LYS A N 1
ATOM 1275 C CA . LYS A 1 160 ? -10.094 8.746 -3.861 1.00 91.81 160 LYS A CA 1
ATOM 1276 C C . LYS A 1 160 ? -9.900 9.185 -2.404 1.00 91.81 160 LYS A C 1
ATOM 1278 O O . LYS A 1 160 ? -10.836 9.682 -1.788 1.00 91.81 160 LYS A O 1
ATOM 1283 N N . ARG A 1 161 ? -8.695 9.018 -1.848 1.00 92.50 161 ARG A N 1
ATOM 1284 C CA . ARG A 1 161 ? -8.344 9.400 -0.466 1.00 92.50 161 ARG A CA 1
ATOM 1285 C C . ARG A 1 161 ? -8.276 10.901 -0.246 1.00 92.50 161 ARG A C 1
ATOM 1287 O O . ARG A 1 161 ? -8.551 11.331 0.867 1.00 92.50 161 ARG A O 1
ATOM 1294 N N . ILE A 1 162 ? -7.965 11.686 -1.277 1.00 93.94 162 ILE A N 1
ATOM 1295 C CA . ILE A 1 162 ? -7.844 13.148 -1.169 1.00 93.94 162 ILE A CA 1
ATOM 1296 C C . ILE A 1 162 ? -9.112 13.814 -0.605 1.00 93.94 162 ILE A C 1
ATOM 1298 O O . ILE A 1 162 ? -9.030 14.870 0.008 1.00 93.94 162 ILE A O 1
ATOM 1302 N N . PHE A 1 163 ? -10.278 13.177 -0.749 1.00 92.19 163 PHE A N 1
ATOM 1303 C CA . PHE A 1 163 ? -11.557 13.671 -0.231 1.00 92.19 163 PHE A CA 1
ATOM 1304 C C . PHE A 1 163 ? -11.879 13.199 1.200 1.00 92.19 163 PHE A C 1
ATOM 1306 O O . PHE A 1 163 ? -12.926 13.545 1.747 1.00 92.19 163 PHE A O 1
ATOM 1313 N N . SER A 1 164 ? -11.006 12.411 1.834 1.00 92.94 164 SER A N 1
ATOM 1314 C CA . SER A 1 164 ? -11.203 11.935 3.205 1.00 92.94 164 SER A CA 1
ATOM 1315 C C . SER A 1 164 ? -10.901 13.040 4.214 1.00 92.94 164 SER A C 1
ATOM 1317 O O . SER A 1 164 ? -9.744 13.363 4.470 1.00 92.94 164 SER A O 1
ATOM 1319 N N . LYS A 1 165 ? -11.942 13.598 4.844 1.00 93.31 165 LYS A N 1
ATOM 1320 C CA . LYS A 1 165 ? -11.801 14.631 5.890 1.00 93.31 165 LYS A CA 1
ATOM 1321 C C . LYS A 1 165 ? -10.943 14.163 7.066 1.00 93.31 165 LYS A C 1
ATOM 1323 O O . LYS A 1 165 ? -10.169 14.940 7.615 1.00 93.31 165 LYS A O 1
ATOM 1328 N N . ARG A 1 166 ? -11.080 12.891 7.447 1.00 92.94 166 ARG A N 1
ATOM 1329 C CA . ARG A 1 166 ? -10.333 12.314 8.564 1.00 92.94 166 ARG A CA 1
ATOM 1330 C C . ARG A 1 166 ? -8.836 12.260 8.274 1.00 92.94 166 ARG A C 1
ATOM 1332 O O . ARG A 1 166 ? -8.055 12.618 9.143 1.00 92.94 166 ARG A O 1
ATOM 1339 N N . MET A 1 167 ? -8.450 11.883 7.051 1.00 95.25 167 MET A N 1
ATOM 1340 C CA . MET A 1 167 ? -7.047 11.877 6.626 1.00 95.25 167 MET A CA 1
ATOM 1341 C C . MET A 1 167 ? -6.385 13.234 6.890 1.00 95.25 167 MET A C 1
ATOM 1343 O O . MET A 1 167 ? -5.366 13.285 7.567 1.00 95.25 167 MET A O 1
ATOM 1347 N N . TRP A 1 168 ? -7.022 14.320 6.445 1.00 94.94 168 TRP A N 1
ATOM 1348 C CA . TRP A 1 168 ? -6.519 15.685 6.630 1.00 94.94 168 TRP A CA 1
ATOM 1349 C C . TRP A 1 168 ? -6.449 16.133 8.089 1.00 94.94 168 TRP A C 1
ATOM 1351 O O . TRP A 1 168 ? -5.602 16.951 8.432 1.00 94.94 168 TRP A O 1
ATOM 1361 N N . LYS A 1 169 ? -7.347 15.625 8.938 1.00 94.75 169 LYS A N 1
ATOM 1362 C CA . LYS A 1 169 ? -7.428 16.013 10.348 1.00 94.75 169 LYS A CA 1
ATOM 1363 C C . LYS A 1 169 ? -6.455 15.235 11.237 1.00 94.75 169 LYS A C 1
ATOM 1365 O O . LYS A 1 169 ? -5.899 15.815 12.160 1.00 94.75 169 LYS A O 1
ATOM 1370 N N . GLU A 1 170 ? -6.302 13.936 10.997 1.00 93.88 170 GLU A N 1
ATOM 1371 C CA . GLU A 1 170 ? -5.595 13.020 11.905 1.00 93.88 170 GLU A CA 1
ATOM 1372 C C . GLU A 1 170 ? -4.222 12.583 11.381 1.00 93.88 170 GLU A C 1
ATOM 1374 O O . GLU A 1 170 ? -3.356 12.250 12.182 1.00 93.88 170 GLU A O 1
ATOM 1379 N N . TYR A 1 171 ? -3.999 12.610 10.062 1.00 95.56 171 TYR A N 1
ATOM 1380 C CA . TYR A 1 171 ? -2.809 12.037 9.424 1.00 95.56 171 TYR A CA 1
ATOM 1381 C C . TYR A 1 171 ? -2.136 13.047 8.474 1.00 95.56 171 TYR A C 1
ATOM 1383 O O . TYR A 1 171 ? -2.313 12.983 7.246 1.00 95.56 171 TYR A O 1
ATOM 1391 N N . PRO A 1 172 ? -1.391 14.033 9.012 1.00 94.19 172 PRO A N 1
ATOM 1392 C CA . PRO A 1 172 ? -0.786 15.099 8.215 1.00 94.19 172 PRO A CA 1
ATOM 1393 C C . PRO A 1 172 ? 0.274 14.581 7.234 1.00 94.19 172 PRO A C 1
ATOM 1395 O O . PRO A 1 172 ? 0.337 15.056 6.097 1.00 94.19 172 PRO A O 1
ATOM 1398 N N . TRP A 1 173 ? 1.071 13.580 7.622 1.00 92.75 173 TRP A N 1
ATOM 1399 C CA . TRP A 1 173 ? 2.093 13.006 6.747 1.00 92.75 173 TRP A CA 1
ATOM 1400 C C . TRP A 1 173 ? 1.452 12.239 5.592 1.00 92.75 173 TRP A C 1
ATOM 1402 O O . TRP A 1 173 ? 1.800 12.436 4.423 1.00 92.75 173 TRP A O 1
ATOM 1412 N N . LEU A 1 174 ? 0.433 11.434 5.890 1.00 94.12 174 LEU A N 1
ATOM 1413 C CA . LEU A 1 174 ? -0.323 10.735 4.857 1.00 94.12 174 LEU A CA 1
ATOM 1414 C C . LEU A 1 174 ? -0.995 11.687 3.866 1.00 94.12 174 LEU A C 1
ATOM 1416 O O . LEU A 1 174 ? -1.054 11.413 2.661 1.00 94.12 174 LEU A O 1
ATOM 1420 N N . SER A 1 175 ? -1.516 12.798 4.381 1.00 95.38 175 SER A N 1
ATOM 1421 C CA . SER A 1 175 ? -2.149 13.841 3.583 1.00 95.38 175 SER A CA 1
ATOM 1422 C C . SER A 1 175 ? -1.158 14.465 2.609 1.00 95.38 175 SER A C 1
ATOM 1424 O O . SER A 1 175 ? -1.469 14.589 1.423 1.00 95.38 175 SER A O 1
ATOM 1426 N N . LEU A 1 176 ? 0.063 14.759 3.069 1.00 94.12 176 LEU A N 1
ATOM 1427 C CA . LEU A 1 176 ? 1.145 15.259 2.225 1.00 94.12 176 LEU A CA 1
ATOM 1428 C C . LEU A 1 176 ? 1.510 14.265 1.113 1.00 94.12 176 LEU A C 1
ATOM 1430 O O . LEU A 1 176 ? 1.538 14.647 -0.057 1.00 94.12 176 LEU A O 1
ATOM 1434 N N . LEU A 1 177 ? 1.716 12.985 1.442 1.00 91.81 177 LEU A N 1
ATOM 1435 C CA . LEU A 1 177 ? 2.028 11.943 0.452 1.00 91.81 177 LEU A CA 1
ATOM 1436 C C . LEU A 1 177 ? 0.910 11.775 -0.588 1.00 91.81 177 LEU A C 1
ATOM 1438 O O . LEU A 1 177 ? 1.162 11.603 -1.787 1.00 91.81 177 LEU A O 1
ATOM 1442 N N . THR A 1 178 ? -0.344 11.837 -0.139 1.00 94.12 178 THR A N 1
ATOM 1443 C CA . THR A 1 178 ? -1.518 11.749 -1.015 1.00 94.12 178 THR A CA 1
ATOM 1444 C C . THR A 1 178 ? -1.582 12.962 -1.940 1.00 94.12 178 THR A C 1
ATOM 1446 O O . THR A 1 178 ? -1.715 12.789 -3.153 1.00 94.12 178 THR A O 1
ATOM 1449 N N . ALA A 1 179 ? -1.417 14.174 -1.405 1.00 93.69 179 ALA A N 1
ATOM 1450 C CA . ALA A 1 179 ? -1.394 15.410 -2.181 1.00 93.69 179 ALA A CA 1
ATOM 1451 C C . ALA A 1 179 ? -0.262 15.403 -3.215 1.00 93.69 179 ALA A C 1
ATOM 1453 O O . ALA A 1 179 ? -0.512 15.649 -4.393 1.00 93.69 179 ALA A O 1
ATOM 1454 N N . GLN A 1 180 ? 0.953 15.020 -2.814 1.00 91.81 180 GLN A N 1
ATOM 1455 C CA . GLN A 1 180 ? 2.093 14.859 -3.716 1.00 91.81 180 GLN A CA 1
ATOM 1456 C C . GLN A 1 180 ? 1.772 13.882 -4.854 1.00 91.81 180 GLN A C 1
ATOM 1458 O O . GLN A 1 180 ? 2.060 14.169 -6.016 1.00 91.81 180 GLN A O 1
ATOM 1463 N N . THR A 1 181 ? 1.143 12.745 -4.544 1.00 90.75 181 THR A N 1
ATOM 1464 C CA . THR A 1 181 ? 0.758 11.749 -5.554 1.00 90.75 181 THR A CA 1
ATOM 1465 C C . THR A 1 181 ? -0.256 12.318 -6.548 1.00 90.75 181 THR A C 1
ATOM 1467 O O . THR A 1 181 ? -0.093 12.140 -7.755 1.00 90.75 181 THR A O 1
ATOM 1470 N N . VAL A 1 182 ? -1.284 13.023 -6.069 1.00 91.88 182 VAL A N 1
ATOM 1471 C CA . VAL A 1 182 ? -2.326 13.623 -6.920 1.00 91.88 182 VAL A CA 1
ATOM 1472 C C . VAL A 1 182 ? -1.756 14.751 -7.783 1.00 91.88 182 VAL A C 1
ATOM 1474 O O . VAL A 1 182 ? -2.000 14.782 -8.988 1.00 91.88 182 VAL A O 1
ATOM 1477 N N . VAL A 1 183 ? -0.928 15.628 -7.215 1.00 88.69 183 VAL A N 1
ATOM 1478 C CA . VAL A 1 183 ? -0.229 16.681 -7.969 1.00 88.69 183 VAL A CA 1
ATOM 1479 C C . VAL A 1 183 ? 0.673 16.064 -9.039 1.00 88.69 183 VAL A C 1
ATOM 1481 O O . VAL A 1 183 ? 0.643 16.495 -10.191 1.00 88.69 183 VAL A O 1
ATOM 1484 N N . ALA A 1 184 ? 1.409 14.999 -8.713 1.00 86.81 184 ALA A N 1
ATOM 1485 C CA . ALA A 1 184 ? 2.224 14.282 -9.688 1.00 86.81 184 ALA A CA 1
ATOM 1486 C C . ALA A 1 184 ? 1.384 13.687 -10.832 1.00 86.81 184 ALA A C 1
ATOM 1488 O O . ALA A 1 184 ? 1.839 13.692 -11.975 1.00 86.81 184 ALA A O 1
ATOM 1489 N N . MET A 1 185 ? 0.160 13.212 -10.569 1.00 87.56 185 MET A N 1
ATOM 1490 C CA . MET A 1 185 ? -0.758 12.756 -11.622 1.00 87.56 185 MET A CA 1
ATOM 1491 C C . MET A 1 185 ? -1.177 13.899 -12.553 1.00 87.56 185 MET A C 1
ATOM 1493 O O . MET A 1 185 ? -1.165 13.722 -13.768 1.00 87.56 185 MET A O 1
ATOM 1497 N N . ILE A 1 186 ? -1.501 15.072 -12.004 1.00 85.12 186 ILE A N 1
ATOM 1498 C CA . ILE A 1 186 ? -1.880 16.256 -12.793 1.00 85.12 186 ILE A CA 1
ATOM 1499 C C . ILE A 1 186 ? -0.705 16.714 -13.663 1.00 85.12 186 ILE A C 1
ATOM 1501 O O . ILE A 1 186 ? -0.862 16.901 -14.869 1.00 85.12 186 ILE A O 1
ATOM 1505 N N . ILE A 1 187 ? 0.493 16.817 -13.080 1.00 83.19 187 ILE A N 1
ATOM 1506 C CA . ILE A 1 187 ? 1.716 17.178 -13.809 1.00 83.19 187 ILE A CA 1
ATOM 1507 C C . ILE A 1 187 ? 2.005 16.159 -14.918 1.00 83.19 187 ILE A C 1
ATOM 1509 O O . ILE A 1 187 ? 2.408 16.546 -16.011 1.00 83.19 187 ILE A O 1
ATOM 1513 N N . GLN A 1 188 ? 1.781 14.864 -14.680 1.00 80.75 188 GLN A N 1
ATOM 1514 C CA . GLN A 1 188 ? 1.950 13.828 -15.706 1.00 80.75 188 GLN A CA 1
ATOM 1515 C C . GLN A 1 188 ? 0.987 14.014 -16.883 1.00 80.75 188 GLN A C 1
ATOM 1517 O O . GLN A 1 188 ? 1.418 13.915 -18.029 1.00 80.75 188 GLN A O 1
ATOM 1522 N N . ILE A 1 189 ? -0.284 14.331 -16.625 1.00 80.19 189 ILE A N 1
ATOM 1523 C CA . ILE A 1 189 ? -1.265 14.621 -17.684 1.00 80.19 189 ILE A CA 1
ATOM 1524 C C . ILE A 1 189 ? -0.849 15.868 -18.472 1.00 80.19 189 ILE A C 1
ATOM 1526 O O . ILE A 1 189 ? -0.870 15.856 -19.704 1.00 80.19 189 ILE A O 1
ATOM 1530 N N . TRP A 1 190 ? -0.415 16.922 -17.779 1.00 78.94 190 TRP A N 1
ATOM 1531 C CA . TRP A 1 190 ? 0.075 18.143 -18.416 1.00 78.94 190 TRP A CA 1
ATOM 1532 C C . TRP A 1 190 ? 1.303 17.880 -19.299 1.00 78.94 190 TRP A C 1
ATOM 1534 O O . TRP A 1 190 ? 1.337 18.318 -20.446 1.00 78.94 190 TRP A O 1
ATOM 1544 N N . ARG A 1 191 ? 2.268 17.080 -18.822 1.00 76.69 191 ARG A N 1
ATOM 1545 C CA . ARG A 1 191 ? 3.454 16.670 -19.596 1.00 76.69 191 ARG A CA 1
ATOM 1546 C C . ARG A 1 191 ? 3.092 15.882 -20.852 1.00 76.69 191 ARG A C 1
ATOM 1548 O O . ARG A 1 191 ? 3.645 16.155 -21.911 1.00 76.69 191 ARG A O 1
ATOM 1555 N N . LEU A 1 192 ? 2.157 14.936 -20.756 1.00 76.94 192 LEU A N 1
ATOM 1556 C CA . LEU A 1 192 ? 1.678 14.183 -21.920 1.00 76.94 192 LEU A CA 1
ATOM 1557 C C . LEU A 1 192 ? 0.968 15.098 -22.923 1.00 76.94 192 LEU A C 1
ATOM 1559 O O . LEU A 1 192 ? 1.199 14.985 -24.121 1.00 76.94 192 LEU A O 1
ATOM 1563 N N . SER A 1 193 ? 0.163 16.041 -22.434 1.00 73.06 193 SER A N 1
ATOM 1564 C CA . SER A 1 193 ? -0.518 17.028 -23.280 1.00 73.06 193 SER A CA 1
ATOM 1565 C C . SER A 1 193 ? 0.485 17.926 -24.011 1.00 73.06 193 SER A C 1
ATOM 1567 O O . SER A 1 193 ? 0.342 18.161 -25.207 1.00 73.06 193 SER A O 1
ATOM 1569 N N . PHE A 1 194 ? 1.542 18.369 -23.322 1.00 76.69 194 PHE A N 1
ATOM 1570 C CA . PHE A 1 194 ? 2.637 19.136 -23.919 1.00 76.69 194 PHE A CA 1
ATOM 1571 C C . PHE A 1 194 ? 3.406 18.333 -24.975 1.00 76.69 194 PHE A C 1
ATOM 1573 O O . PHE A 1 194 ? 3.747 18.870 -26.028 1.00 76.69 194 PHE A O 1
ATOM 1580 N N . LEU A 1 195 ? 3.652 17.045 -24.723 1.00 77.00 195 LEU A N 1
ATOM 1581 C CA . LEU A 1 195 ? 4.302 16.155 -25.681 1.00 77.00 195 LEU A CA 1
ATOM 1582 C C . LEU A 1 195 ? 3.454 16.000 -26.953 1.00 77.00 195 LEU A C 1
ATOM 1584 O O . LEU A 1 195 ? 3.969 16.174 -28.052 1.00 77.00 195 LEU A O 1
ATOM 1588 N N . VAL A 1 196 ? 2.151 15.739 -26.807 1.00 76.25 196 VAL A N 1
ATOM 1589 C CA . VAL A 1 196 ? 1.209 15.651 -27.936 1.00 76.25 196 VAL A CA 1
ATOM 1590 C C . VAL A 1 196 ? 1.167 16.964 -28.715 1.00 76.25 196 VAL A C 1
ATOM 1592 O O . VAL A 1 196 ? 1.289 16.944 -29.936 1.00 76.25 196 VAL A O 1
ATOM 1595 N N . TYR A 1 197 ? 1.076 18.101 -28.020 1.00 72.75 197 TYR A N 1
ATOM 1596 C CA . TYR A 1 197 ? 1.116 19.426 -28.638 1.00 72.75 197 TYR A CA 1
ATOM 1597 C C . TYR A 1 197 ? 2.400 19.639 -29.457 1.00 72.75 197 TYR A C 1
ATOM 1599 O O . TYR A 1 197 ? 2.340 20.041 -30.617 1.00 72.75 197 TYR A O 1
ATOM 1607 N N . SER A 1 198 ? 3.551 19.281 -28.881 1.00 73.62 198 SER A N 1
ATOM 1608 C CA . SER A 1 198 ? 4.868 19.404 -29.521 1.00 73.62 198 SER A CA 1
ATOM 1609 C C . SER A 1 198 ? 4.994 18.570 -30.798 1.00 73.62 198 SER A C 1
ATOM 1611 O O . SER A 1 198 ? 5.662 18.992 -31.737 1.00 73.62 198 SER A O 1
ATOM 1613 N N . PHE A 1 199 ? 4.357 17.396 -30.846 1.00 75.69 199 PHE A N 1
ATOM 1614 C CA . PHE A 1 199 ? 4.319 16.560 -32.048 1.00 75.69 199 PHE A CA 1
ATOM 1615 C C . PHE A 1 199 ? 3.245 16.986 -33.055 1.00 75.69 199 PHE A C 1
ATOM 1617 O O . PHE A 1 199 ? 3.394 16.698 -34.239 1.00 75.69 199 PHE A O 1
ATOM 1624 N N . SER A 1 200 ? 2.178 17.657 -32.611 1.00 77.50 200 SER A N 1
ATOM 1625 C CA . SER A 1 200 ? 1.107 18.131 -33.496 1.00 77.50 200 SER A CA 1
ATOM 1626 C C . SER A 1 200 ? 1.481 19.373 -34.305 1.00 77.50 200 SER A C 1
ATOM 1628 O O . SER A 1 200 ? 1.029 19.504 -35.437 1.00 77.50 200 SER A O 1
ATOM 1630 N N . ASP A 1 201 ? 2.327 20.251 -33.758 1.00 72.81 201 ASP A N 1
ATOM 1631 C CA . ASP A 1 201 ? 2.872 21.407 -34.475 1.00 72.81 201 ASP A CA 1
ATOM 1632 C C . ASP A 1 201 ? 4.374 21.559 -34.170 1.00 72.81 201 ASP A C 1
ATOM 1634 O O . ASP A 1 201 ? 4.783 22.332 -33.292 1.00 72.81 201 ASP A O 1
ATOM 1638 N N . PRO A 1 202 ? 5.226 20.789 -34.867 1.00 72.12 202 PRO A N 1
ATOM 1639 C CA . PRO A 1 202 ? 6.668 20.844 -34.657 1.00 72.12 202 PRO A CA 1
ATOM 1640 C C . PRO A 1 202 ? 7.268 22.197 -35.069 1.00 72.12 202 PRO A C 1
ATOM 1642 O O . PRO A 1 202 ? 8.339 22.564 -34.580 1.00 72.12 202 PRO A O 1
ATOM 1645 N N . TRP A 1 203 ? 6.584 22.965 -35.926 1.00 70.69 203 TRP A N 1
ATOM 1646 C CA . TRP A 1 203 ? 7.065 24.254 -36.419 1.00 70.69 203 TRP A CA 1
ATOM 1647 C C . TRP A 1 203 ? 7.009 25.334 -35.330 1.00 70.69 203 TRP A C 1
ATOM 1649 O O . TRP A 1 203 ? 7.992 26.045 -35.123 1.00 70.69 203 TRP A O 1
ATOM 1659 N N . LEU A 1 204 ? 5.940 25.372 -34.525 1.00 63.97 204 LEU A N 1
ATOM 1660 C CA . LEU A 1 204 ? 5.842 26.228 -33.330 1.00 63.97 204 LEU A CA 1
ATOM 1661 C C . LEU A 1 204 ? 6.937 25.945 -32.286 1.00 63.97 204 LEU A C 1
ATOM 1663 O O . LEU A 1 204 ? 7.378 26.857 -31.577 1.00 63.97 204 LEU A O 1
ATOM 1667 N N . LEU A 1 205 ? 7.384 24.690 -32.172 1.00 63.22 205 LEU A N 1
ATOM 1668 C CA . LEU A 1 205 ? 8.467 24.309 -31.262 1.00 63.22 205 LEU A CA 1
ATOM 1669 C C . LEU A 1 205 ? 9.812 24.869 -31.739 1.00 63.22 205 LEU A C 1
ATOM 1671 O O . LEU A 1 205 ? 10.566 25.429 -30.943 1.00 63.22 205 LEU A O 1
ATOM 1675 N N . ILE A 1 206 ? 10.077 24.753 -33.043 1.00 64.44 206 ILE A N 1
ATOM 1676 C CA . ILE A 1 206 ? 11.261 25.300 -33.711 1.00 64.44 206 ILE A CA 1
ATOM 1677 C C . ILE A 1 206 ? 11.251 26.832 -33.589 1.00 64.44 206 ILE A C 1
ATOM 1679 O O . ILE A 1 206 ? 12.211 27.417 -33.096 1.00 64.44 206 ILE A O 1
ATOM 1683 N N . GLU A 1 207 ? 10.145 27.509 -33.894 1.00 64.31 207 GLU A N 1
ATOM 1684 C CA . GLU A 1 207 ? 10.056 28.970 -33.755 1.00 64.31 207 GLU A CA 1
ATOM 1685 C C . GLU A 1 207 ? 10.317 29.470 -32.320 1.00 64.31 207 GLU A C 1
ATOM 1687 O O . GLU A 1 207 ? 10.932 30.525 -32.132 1.00 64.31 207 GLU A O 1
ATOM 1692 N N . ARG A 1 208 ? 9.902 28.716 -31.291 1.00 61.59 208 ARG A N 1
ATOM 1693 C CA . ARG A 1 208 ? 10.153 29.050 -29.875 1.00 61.59 208 ARG A CA 1
ATOM 1694 C C . ARG A 1 208 ? 11.560 28.690 -29.395 1.00 61.59 208 ARG A C 1
ATOM 1696 O O . ARG A 1 208 ? 12.099 29.413 -28.561 1.00 61.59 208 ARG A O 1
ATOM 1703 N N . LEU A 1 209 ? 12.162 27.620 -29.914 1.00 60.03 209 LEU A N 1
ATOM 1704 C CA . LEU A 1 209 ? 13.562 27.253 -29.655 1.00 60.03 209 LEU A CA 1
ATOM 1705 C C . LEU A 1 209 ? 14.545 28.251 -30.288 1.00 60.03 209 LEU A C 1
ATOM 1707 O O . LEU A 1 209 ? 15.625 28.469 -29.737 1.00 60.03 209 LEU A O 1
ATOM 1711 N N . PHE A 1 210 ? 14.165 28.877 -31.407 1.00 64.06 210 PHE A N 1
ATOM 1712 C CA . PHE A 1 210 ? 15.040 29.735 -32.211 1.00 64.06 210 PHE A CA 1
ATOM 1713 C C . PHE A 1 210 ? 14.750 31.256 -32.122 1.00 64.06 210 PHE A C 1
ATOM 1715 O O . PHE A 1 210 ? 15.489 32.039 -32.720 1.00 64.06 210 PHE A O 1
ATOM 1722 N N . ARG A 1 211 ? 13.772 31.731 -31.322 1.00 54.34 211 ARG A N 1
ATOM 1723 C CA . ARG A 1 211 ? 13.642 33.169 -30.951 1.00 54.34 211 ARG A CA 1
ATOM 1724 C C . ARG A 1 211 ? 14.523 33.524 -29.728 1.00 54.34 211 ARG A C 1
ATOM 1726 O O . ARG A 1 211 ? 14.559 32.768 -28.763 1.00 54.34 211 ARG A O 1
ATOM 1733 N N . PRO A 1 212 ? 15.274 34.647 -29.719 1.00 64.88 212 PRO A N 1
ATOM 1734 C CA . PRO A 1 212 ? 16.698 34.586 -29.364 1.00 64.88 212 PRO A CA 1
ATOM 1735 C C . PRO A 1 212 ? 17.109 34.891 -27.902 1.00 64.88 212 PRO A C 1
ATOM 1737 O O . PRO A 1 212 ? 16.578 35.771 -27.231 1.00 64.88 212 PRO A O 1
ATOM 1740 N N . ARG A 1 213 ? 18.229 34.243 -27.529 1.00 54.09 213 ARG A N 1
ATOM 1741 C CA . ARG A 1 213 ? 19.343 34.607 -26.609 1.00 54.09 213 ARG A CA 1
ATOM 1742 C C . ARG A 1 213 ? 19.235 34.428 -25.088 1.00 54.09 213 ARG A C 1
ATOM 1744 O O . ARG A 1 213 ? 20.246 34.031 -24.511 1.00 54.09 213 ARG A O 1
ATOM 1751 N N . TRP A 1 214 ? 18.104 34.647 -24.419 1.00 52.06 214 TRP A N 1
ATOM 1752 C CA . TRP A 1 214 ? 18.081 34.551 -22.939 1.00 52.06 214 TRP A CA 1
ATOM 1753 C C . TRP A 1 214 ? 17.796 33.126 -22.418 1.00 52.06 214 TRP A C 1
ATOM 1755 O O . TRP A 1 214 ? 18.389 32.669 -21.443 1.00 52.06 214 TRP A O 1
ATOM 1765 N N . TYR A 1 215 ? 16.952 32.382 -23.137 1.00 52.59 215 TYR A N 1
ATOM 1766 C CA . TYR A 1 215 ? 16.410 31.081 -22.724 1.00 52.59 215 TYR A CA 1
ATOM 1767 C C . TYR A 1 215 ? 17.399 29.907 -22.912 1.00 52.59 215 TYR A C 1
ATOM 1769 O O . TYR A 1 215 ? 17.506 29.021 -22.065 1.00 52.59 215 TYR A O 1
ATOM 1777 N N . LEU A 1 216 ? 18.206 29.949 -23.980 1.00 53.12 216 LEU A N 1
ATOM 1778 C CA . LEU A 1 216 ? 19.182 28.908 -24.345 1.00 53.12 216 LEU A CA 1
ATOM 1779 C C . LEU A 1 216 ? 20.346 28.749 -23.344 1.00 53.12 216 LEU A C 1
ATOM 1781 O O . LEU A 1 216 ? 20.898 27.657 -23.237 1.00 53.12 216 LEU A O 1
ATOM 1785 N N . ARG A 1 217 ? 20.710 29.793 -22.577 1.00 53.44 217 ARG A N 1
ATOM 1786 C CA . ARG A 1 217 ? 21.834 29.730 -21.612 1.00 53.44 217 ARG A CA 1
ATOM 1787 C C . ARG A 1 217 ? 21.499 29.032 -20.294 1.00 53.44 217 ARG A C 1
ATOM 1789 O O . ARG A 1 217 ? 22.402 28.470 -19.690 1.00 53.44 217 ARG A O 1
ATOM 1796 N N . HIS A 1 218 ? 20.245 29.072 -19.846 1.00 55.41 218 HIS A N 1
ATOM 1797 C CA . HIS A 1 218 ? 19.852 28.512 -18.542 1.00 55.41 218 HIS A CA 1
ATOM 1798 C C . HIS A 1 218 ? 19.061 27.210 -18.677 1.00 55.41 218 HIS A C 1
ATOM 1800 O O . HIS A 1 218 ? 19.165 26.333 -17.824 1.00 55.41 218 HIS A O 1
ATOM 1806 N N . LEU A 1 219 ? 18.325 27.042 -19.777 1.00 50.50 219 LEU A N 1
ATOM 1807 C CA . LEU A 1 219 ? 17.435 25.905 -19.945 1.00 50.50 219 LEU A CA 1
ATOM 1808 C C . LEU A 1 219 ? 18.097 24.710 -20.644 1.00 50.50 219 LEU A C 1
ATOM 1810 O O . LEU A 1 219 ? 17.675 23.589 -20.414 1.00 50.50 219 LEU A O 1
ATOM 1814 N N . GLY A 1 220 ? 19.161 24.892 -21.435 1.00 50.09 220 GLY A N 1
ATOM 1815 C CA . GLY A 1 220 ? 19.823 23.778 -22.133 1.00 50.09 220 GLY A CA 1
ATOM 1816 C C . GLY A 1 220 ? 20.384 22.708 -21.187 1.00 50.09 220 GLY A C 1
ATOM 1817 O O . GLY A 1 220 ? 20.191 21.517 -21.410 1.00 50.09 220 GLY A O 1
ATOM 1818 N N . ALA A 1 221 ? 20.997 23.116 -20.073 1.00 51.47 221 ALA A N 1
ATOM 1819 C CA . ALA A 1 221 ? 21.515 22.186 -19.066 1.00 51.47 221 ALA A CA 1
ATOM 1820 C C . ALA A 1 221 ? 20.397 21.510 -18.246 1.00 51.47 221 ALA A C 1
ATOM 1822 O O . ALA A 1 221 ? 20.508 20.333 -17.901 1.00 51.47 221 ALA A O 1
ATOM 1823 N N . GLN A 1 222 ? 19.304 22.230 -17.969 1.00 52.72 222 GLN A N 1
ATOM 1824 C CA . GLN A 1 222 ? 18.128 21.680 -17.289 1.00 52.72 222 GLN A CA 1
ATOM 1825 C C . GLN A 1 222 ? 17.327 20.746 -18.194 1.00 52.72 222 GLN A C 1
ATOM 1827 O O . GLN A 1 222 ? 16.992 19.658 -17.756 1.00 52.72 222 GLN A O 1
ATOM 1832 N N . ILE A 1 223 ? 17.112 21.098 -19.463 1.00 50.03 223 ILE A N 1
ATOM 1833 C CA . ILE A 1 223 ? 16.463 20.241 -20.455 1.00 50.03 223 ILE A CA 1
ATOM 1834 C C . ILE A 1 223 ? 17.291 18.998 -20.690 1.00 50.03 223 ILE A C 1
ATOM 1836 O O . ILE A 1 223 ? 16.703 17.941 -20.720 1.00 50.03 223 ILE A O 1
ATOM 1840 N N . VAL A 1 224 ? 18.616 19.048 -20.825 1.00 50.91 224 VAL A N 1
ATOM 1841 C CA . VAL A 1 224 ? 19.392 17.811 -21.030 1.00 50.91 224 VAL A CA 1
ATOM 1842 C C . VAL A 1 224 ? 19.277 16.891 -19.808 1.00 50.91 224 VAL A C 1
ATOM 1844 O O . VAL A 1 224 ? 19.012 15.699 -19.960 1.00 50.91 224 VAL A O 1
ATOM 1847 N N . LYS A 1 225 ? 19.365 17.439 -18.591 1.00 52.81 225 LYS A N 1
ATOM 1848 C CA . LYS A 1 225 ? 19.165 16.679 -17.347 1.00 52.81 225 LYS A CA 1
ATOM 1849 C C . LYS A 1 225 ? 17.742 16.111 -17.236 1.00 52.81 225 LYS A C 1
ATOM 1851 O O . LYS A 1 225 ? 17.568 14.925 -16.952 1.00 52.81 225 LYS A O 1
ATOM 1856 N N . ASP A 1 226 ? 16.742 16.934 -17.529 1.00 51.38 226 ASP A N 1
ATOM 1857 C CA . ASP A 1 226 ? 15.334 16.565 -17.501 1.00 51.38 226 ASP A CA 1
ATOM 1858 C C . ASP A 1 226 ? 14.970 15.637 -18.651 1.00 51.38 226 ASP A C 1
ATOM 1860 O O . ASP A 1 226 ? 14.119 14.796 -18.442 1.00 51.38 226 ASP A O 1
ATOM 1864 N N . PHE A 1 227 ? 15.613 15.716 -19.815 1.00 48.88 227 PHE A N 1
ATOM 1865 C CA . PHE A 1 227 ? 15.380 14.892 -21.001 1.00 48.88 227 PHE A CA 1
ATOM 1866 C C . PHE A 1 227 ? 15.965 13.500 -20.802 1.00 48.88 227 PHE A C 1
ATOM 1868 O O . PHE A 1 227 ? 15.279 12.528 -21.085 1.00 48.88 227 PHE A O 1
ATOM 1875 N N . PHE A 1 228 ? 17.158 13.362 -20.213 1.00 52.66 228 PHE A N 1
ATOM 1876 C CA . PHE A 1 228 ? 17.682 12.046 -19.829 1.00 52.66 228 PHE A CA 1
ATOM 1877 C C . PHE A 1 228 ? 16.850 11.394 -18.709 1.00 52.66 228 PHE A C 1
ATOM 1879 O O . PHE A 1 228 ? 16.553 10.201 -18.789 1.00 52.66 228 PHE A O 1
ATOM 1886 N N . GLN A 1 229 ? 16.372 12.161 -17.716 1.00 51.44 229 GLN A N 1
ATOM 1887 C CA . GLN A 1 229 ? 15.401 11.654 -16.732 1.00 51.44 229 GLN A CA 1
ATOM 1888 C C . GLN A 1 229 ? 14.004 11.399 -17.339 1.00 51.44 229 GLN A C 1
ATOM 1890 O O . GLN A 1 229 ? 13.331 10.445 -16.948 1.00 51.44 229 GLN A O 1
ATOM 1895 N N . HIS A 1 230 ? 13.555 1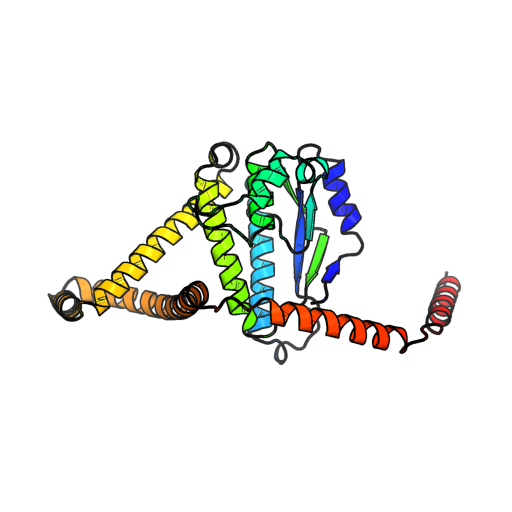2.207 -18.304 1.00 47.69 230 HIS A N 1
ATOM 1896 C CA . HIS A 1 230 ? 12.238 12.108 -18.943 1.00 47.69 230 HIS A CA 1
ATOM 1897 C C . HIS A 1 230 ? 12.184 10.988 -19.966 1.00 47.69 230 HIS A C 1
ATOM 1899 O O . HIS A 1 230 ? 11.154 10.334 -20.035 1.00 47.69 230 HIS A O 1
ATOM 1905 N N . TYR A 1 231 ? 13.229 10.723 -20.746 1.00 48.38 231 TYR A N 1
ATOM 1906 C CA . TYR A 1 231 ? 13.198 9.693 -21.785 1.00 48.38 231 TYR A CA 1
ATOM 1907 C C . TYR A 1 231 ? 13.046 8.300 -21.160 1.00 48.38 231 TYR A C 1
ATOM 1909 O O . TYR A 1 231 ? 12.214 7.505 -21.598 1.00 48.38 231 TYR A O 1
ATOM 1917 N N . PHE A 1 232 ? 13.739 8.053 -20.043 1.00 50.00 232 PHE A N 1
ATOM 1918 C CA . PHE A 1 232 ? 13.641 6.796 -19.296 1.00 50.00 232 PHE A CA 1
ATOM 1919 C C . PHE A 1 232 ? 12.253 6.583 -18.667 1.00 50.00 232 PHE A C 1
ATOM 1921 O O . PHE A 1 232 ? 11.713 5.477 -18.685 1.00 50.00 232 PHE A O 1
ATOM 1928 N N . VAL A 1 233 ? 11.635 7.649 -18.148 1.00 53.22 233 VAL A N 1
ATOM 1929 C CA . VAL A 1 233 ? 10.299 7.590 -17.531 1.00 53.22 233 VAL A CA 1
ATOM 1930 C C . VAL A 1 233 ? 9.186 7.578 -18.584 1.00 53.22 233 VAL A C 1
ATOM 1932 O O . VAL A 1 233 ? 8.190 6.877 -18.413 1.00 53.22 233 VAL A O 1
ATOM 1935 N N . THR A 1 234 ? 9.345 8.305 -19.690 1.00 47.06 234 THR A N 1
ATOM 1936 C CA . THR A 1 234 ? 8.366 8.392 -20.788 1.00 47.06 234 THR A CA 1
ATOM 1937 C C . THR A 1 234 ? 8.284 7.065 -21.530 1.00 47.06 234 THR A C 1
ATOM 1939 O O . THR A 1 234 ? 7.193 6.537 -21.687 1.00 47.06 234 THR A O 1
ATOM 1942 N N . PHE A 1 235 ? 9.412 6.429 -21.859 1.00 51.00 235 PHE A N 1
ATOM 1943 C CA . PHE A 1 235 ? 9.401 5.103 -22.486 1.00 51.00 235 PHE A CA 1
ATOM 1944 C C . PHE A 1 235 ? 8.715 4.046 -21.599 1.00 51.00 235 PHE A C 1
ATOM 1946 O O . PHE A 1 235 ? 7.848 3.300 -22.058 1.00 51.00 235 PHE A O 1
ATOM 1953 N N . TYR A 1 236 ? 9.009 4.051 -20.292 1.00 50.41 236 TYR A N 1
ATOM 1954 C CA . TYR A 1 236 ? 8.367 3.155 -19.324 1.00 50.41 236 TYR A CA 1
ATOM 1955 C C . TYR A 1 236 ? 6.852 3.415 -19.208 1.00 50.41 236 TYR A C 1
ATOM 1957 O O . TYR A 1 236 ? 6.051 2.485 -19.096 1.00 50.41 236 TYR A O 1
ATOM 1965 N N . THR A 1 237 ? 6.425 4.679 -19.281 1.00 51.72 237 THR A N 1
ATOM 1966 C CA . THR A 1 237 ? 5.019 5.086 -19.116 1.00 51.72 237 THR A CA 1
ATOM 1967 C C . THR A 1 237 ? 4.184 4.987 -20.393 1.00 51.72 237 THR A C 1
ATOM 1969 O O . THR A 1 237 ? 2.996 4.684 -20.302 1.00 51.72 237 THR A O 1
ATOM 1972 N N . THR A 1 238 ? 4.768 5.118 -21.581 1.00 50.75 238 THR A N 1
ATOM 1973 C CA . THR A 1 238 ? 4.068 4.878 -22.853 1.00 50.75 238 THR A CA 1
ATOM 1974 C C . THR A 1 238 ? 3.743 3.395 -23.024 1.00 50.75 238 THR A C 1
ATOM 1976 O O . THR A 1 238 ? 2.609 3.050 -23.353 1.00 50.75 238 THR A O 1
ATOM 1979 N N . ILE A 1 239 ? 4.674 2.503 -22.660 1.00 56.62 239 ILE A N 1
ATOM 1980 C CA . ILE A 1 239 ? 4.420 1.053 -22.568 1.00 56.62 239 ILE A CA 1
ATOM 1981 C C . ILE A 1 239 ? 3.303 0.764 -21.552 1.00 56.62 239 ILE A C 1
ATOM 1983 O O . ILE A 1 239 ? 2.457 -0.106 -21.765 1.00 56.62 239 ILE A O 1
ATOM 1987 N N . THR A 1 240 ? 3.249 1.543 -20.469 1.00 53.78 240 THR A N 1
ATOM 1988 C CA . THR A 1 240 ? 2.212 1.415 -19.440 1.00 53.78 240 THR A CA 1
ATOM 1989 C C . THR A 1 240 ? 0.825 1.771 -19.926 1.00 53.78 240 THR A C 1
ATOM 1991 O O . THR A 1 240 ? -0.122 1.026 -19.692 1.00 53.78 240 THR A O 1
ATOM 1994 N N . LEU A 1 241 ? 0.695 2.924 -20.572 1.00 46.84 241 LEU A N 1
ATOM 1995 C CA . LEU A 1 241 ? -0.579 3.429 -21.063 1.00 46.84 241 LEU A CA 1
ATOM 1996 C C . LEU A 1 241 ? -1.079 2.604 -22.253 1.00 46.84 241 LEU A C 1
ATOM 1998 O O . LEU A 1 241 ? -2.268 2.310 -22.317 1.00 46.84 241 LEU A O 1
ATOM 2002 N N . HIS A 1 242 ? -0.186 2.111 -23.115 1.00 55.94 242 HIS A N 1
ATOM 2003 C CA . HIS A 1 242 ? -0.553 1.165 -24.170 1.00 55.94 242 HIS A CA 1
ATOM 2004 C C . HIS A 1 242 ? -1.100 -0.155 -23.594 1.00 55.94 242 HIS A C 1
ATOM 2006 O O . HIS A 1 242 ? -2.146 -0.641 -24.023 1.00 55.94 242 HIS A O 1
ATOM 2012 N N . ALA A 1 243 ? -0.465 -0.700 -22.549 1.00 54.69 243 ALA A N 1
ATOM 2013 C CA . ALA A 1 243 ? -0.960 -1.889 -21.850 1.00 54.69 243 ALA A CA 1
ATOM 2014 C C . ALA A 1 243 ? -2.308 -1.665 -21.134 1.00 54.69 243 ALA A C 1
ATOM 2016 O O . ALA A 1 243 ? -3.059 -2.622 -20.940 1.00 54.69 243 ALA A O 1
ATOM 2017 N N . LEU A 1 244 ? -2.618 -0.420 -20.750 1.00 51.88 244 LEU A N 1
ATOM 2018 C CA . LEU A 1 244 ? -3.897 -0.034 -20.148 1.00 51.88 244 LEU A CA 1
ATOM 2019 C C . LEU A 1 244 ? -5.046 0.042 -21.156 1.00 51.88 244 LEU A C 1
ATOM 2021 O O . LEU A 1 244 ? -6.188 -0.164 -20.754 1.00 51.88 244 LEU A O 1
ATOM 2025 N N . CYS A 1 245 ? -4.752 0.312 -22.428 1.00 53.91 245 CYS A N 1
ATOM 2026 C CA . CYS A 1 245 ? -5.767 0.501 -23.462 1.00 53.91 245 CYS A CA 1
ATOM 2027 C C . CYS A 1 245 ? -5.974 -0.726 -24.370 1.00 53.91 245 CYS A C 1
ATOM 2029 O O . CYS A 1 245 ? -7.067 -0.878 -24.902 1.00 53.91 245 CYS A O 1
ATOM 2031 N N . PHE A 1 246 ? -4.974 -1.605 -24.541 1.00 43.97 246 PHE A N 1
ATOM 2032 C CA . PHE A 1 246 ? -4.977 -2.627 -25.609 1.00 43.97 246 PHE A CA 1
ATOM 2033 C C . PHE A 1 246 ? -4.697 -4.073 -25.164 1.00 43.97 246 PHE A C 1
ATOM 2035 O O . PHE A 1 246 ? -4.142 -4.860 -25.928 1.00 43.97 246 PHE A O 1
ATOM 2042 N N . THR A 1 247 ? -5.084 -4.487 -23.953 1.00 42.78 247 THR A N 1
ATOM 2043 C CA . THR A 1 247 ? -5.136 -5.936 -23.668 1.00 42.78 247 THR A CA 1
ATOM 2044 C C . THR A 1 247 ? -6.493 -6.501 -24.111 1.00 42.78 247 THR A C 1
ATOM 2046 O O . THR A 1 247 ? -7.501 -6.113 -23.523 1.00 42.78 247 THR A O 1
ATOM 2049 N N . PRO A 1 248 ? -6.558 -7.385 -25.133 1.00 42.09 248 PRO A N 1
ATOM 2050 C CA . PRO A 1 248 ? -7.814 -8.013 -25.526 1.00 42.09 248 PRO A CA 1
ATOM 2051 C C . PRO A 1 248 ? -8.355 -8.816 -24.341 1.00 42.09 248 PRO A C 1
ATOM 2053 O O . PRO A 1 248 ? -7.599 -9.512 -23.657 1.00 42.09 248 PRO A O 1
ATOM 2056 N N . ALA A 1 249 ? -9.652 -8.668 -24.068 1.00 45.25 249 ALA A N 1
ATOM 2057 C CA . ALA A 1 249 ? -10.352 -9.473 -23.080 1.00 45.25 249 ALA A CA 1
ATOM 2058 C C . ALA A 1 249 ? -10.136 -10.951 -23.433 1.00 45.25 249 ALA A C 1
ATOM 2060 O O . ALA A 1 249 ? -10.534 -11.397 -24.506 1.00 45.25 249 ALA A O 1
ATOM 2061 N N . LEU A 1 250 ? -9.431 -11.684 -22.570 1.00 41.50 250 LEU A N 1
ATOM 2062 C CA . LEU A 1 250 ? -9.243 -13.119 -22.742 1.00 41.50 250 LEU A CA 1
ATOM 2063 C C . LEU A 1 250 ? -10.610 -13.794 -22.634 1.00 41.50 250 LEU A C 1
ATOM 2065 O O . LEU A 1 250 ? -11.307 -13.642 -21.629 1.00 41.50 250 LEU A O 1
ATOM 2069 N N . ASP A 1 251 ? -10.973 -14.480 -23.712 1.00 39.91 251 ASP A N 1
ATOM 2070 C CA . ASP A 1 251 ? -12.236 -15.175 -23.891 1.00 39.91 251 ASP A CA 1
ATOM 2071 C C . ASP A 1 251 ? -12.417 -16.263 -22.819 1.00 39.91 251 ASP A C 1
ATOM 2073 O O . ASP A 1 251 ? -11.475 -16.944 -22.404 1.00 39.91 251 ASP A O 1
ATOM 2077 N N . THR A 1 252 ? -13.649 -16.413 -22.346 1.00 42.53 252 THR A N 1
ATOM 2078 C CA . THR A 1 252 ? -13.998 -17.226 -21.167 1.00 42.53 252 THR A CA 1
ATOM 2079 C C . THR A 1 252 ? -13.721 -18.721 -21.359 1.00 42.53 252 THR A C 1
ATOM 2081 O O . THR A 1 252 ? -13.525 -19.431 -20.373 1.00 42.53 252 THR A O 1
ATOM 2084 N N . LYS A 1 253 ? -13.593 -19.187 -22.608 1.00 38.84 253 LYS A N 1
ATOM 2085 C CA . LYS A 1 253 ? -13.225 -20.571 -22.954 1.00 38.84 253 LYS A CA 1
ATOM 2086 C C . LYS A 1 253 ? -11.802 -20.970 -22.549 1.00 38.84 253 LYS A C 1
ATOM 2088 O O . LYS A 1 253 ? -11.585 -22.116 -22.168 1.00 38.84 253 LYS A O 1
ATOM 2093 N N . THR A 1 254 ? -10.841 -20.046 -22.557 1.00 40.88 254 THR A N 1
ATOM 2094 C CA . THR A 1 254 ? -9.436 -20.370 -22.240 1.00 40.88 254 THR A CA 1
ATOM 2095 C C . THR A 1 254 ? -9.221 -20.601 -20.740 1.00 40.88 254 THR A C 1
ATOM 2097 O O . THR A 1 254 ? -8.264 -21.254 -20.334 1.00 40.88 254 THR A O 1
ATOM 2100 N N . ILE A 1 255 ? -10.122 -20.083 -19.898 1.00 41.97 255 ILE A N 1
ATOM 2101 C CA . ILE A 1 255 ? -10.080 -20.243 -18.438 1.00 41.97 255 ILE A CA 1
ATOM 2102 C C . ILE A 1 255 ? -10.578 -21.639 -18.030 1.00 41.97 255 ILE A C 1
ATOM 2104 O O . ILE A 1 255 ? -10.043 -22.222 -17.090 1.00 41.97 255 ILE A O 1
ATOM 2108 N N . THR A 1 256 ? -11.547 -22.204 -18.758 1.00 41.88 256 THR A N 1
ATOM 2109 C CA . THR A 1 256 ? -12.073 -23.560 -18.513 1.00 41.88 256 THR A CA 1
ATOM 2110 C C . THR A 1 256 ? -11.106 -24.683 -18.901 1.00 41.88 256 THR A C 1
ATOM 2112 O O . THR A 1 256 ? -11.122 -25.731 -18.262 1.00 41.88 256 THR A O 1
ATOM 2115 N N . ASP A 1 257 ? -10.218 -24.463 -19.874 1.00 40.28 257 ASP A N 1
ATOM 2116 C CA . ASP A 1 257 ? -9.194 -25.454 -20.249 1.00 40.28 257 ASP A CA 1
ATOM 2117 C C . ASP A 1 257 ? -7.982 -25.460 -19.298 1.00 40.28 257 ASP A C 1
ATOM 2119 O O . ASP A 1 257 ? -7.283 -26.463 -19.170 1.00 40.28 257 ASP A O 1
ATOM 2123 N N . LEU A 1 258 ? -7.738 -24.362 -18.573 1.00 40.56 258 LEU A N 1
ATOM 2124 C CA . LEU A 1 258 ? -6.665 -24.288 -17.574 1.00 40.56 258 LEU A CA 1
ATOM 2125 C C . LEU A 1 258 ? -7.038 -24.992 -16.259 1.00 40.56 258 LEU A C 1
ATOM 2127 O O . LEU A 1 258 ? -6.168 -25.554 -15.594 1.00 40.56 258 LEU A O 1
ATOM 2131 N N . THR A 1 259 ? -8.322 -25.011 -15.892 1.00 44.59 259 THR A N 1
ATOM 2132 C CA . THR A 1 259 ? -8.801 -25.667 -14.664 1.00 44.59 259 THR A CA 1
ATOM 2133 C C . THR A 1 259 ? -8.914 -27.189 -14.797 1.00 44.59 259 THR A C 1
ATOM 2135 O O . THR A 1 259 ? -8.764 -27.895 -13.799 1.00 44.59 259 THR A O 1
ATOM 2138 N N . SER A 1 260 ? -9.106 -27.723 -16.008 1.00 39.16 260 SER A N 1
ATOM 2139 C CA . SER A 1 260 ? -9.091 -29.173 -16.262 1.00 39.16 260 SER A CA 1
ATOM 2140 C C . SER A 1 260 ? -7.671 -29.765 -16.215 1.00 39.16 260 SER A C 1
ATOM 2142 O O . SER A 1 260 ? -7.483 -30.876 -15.716 1.00 39.16 260 SER A O 1
ATOM 2144 N N . GLY A 1 261 ? -6.648 -29.002 -16.621 1.00 39.50 261 GLY A N 1
ATOM 2145 C CA . GLY A 1 261 ? -5.235 -29.402 -16.531 1.00 39.50 261 GLY A CA 1
ATOM 2146 C C . GLY A 1 261 ? -4.677 -29.468 -15.099 1.00 39.50 261 GLY A C 1
ATOM 2147 O O . GLY A 1 261 ? -3.842 -30.323 -14.789 1.00 39.50 261 GLY A O 1
ATOM 2148 N N . GLU A 1 262 ? -5.162 -28.624 -14.181 1.00 42.81 262 GLU A N 1
ATOM 2149 C CA . GLU A 1 262 ? -4.757 -28.656 -12.763 1.00 42.81 262 GLU A CA 1
ATOM 2150 C C . GLU A 1 262 ? -5.237 -29.919 -12.023 1.00 42.81 262 GLU A C 1
ATOM 2152 O O . GLU A 1 262 ? -4.556 -30.399 -11.111 1.00 42.81 262 GLU A O 1
ATOM 2157 N N . SER A 1 263 ? -6.367 -30.502 -12.438 1.00 37.69 263 SER A N 1
ATOM 2158 C CA . SER A 1 263 ? -6.886 -31.765 -11.891 1.00 37.69 263 SER A CA 1
ATOM 2159 C C . SER A 1 263 ? -5.966 -32.946 -12.215 1.00 37.69 263 SER A C 1
ATOM 2161 O O . SER A 1 263 ? -5.623 -33.704 -11.307 1.00 37.69 263 SER A O 1
ATOM 2163 N N . ALA A 1 264 ? -5.498 -33.055 -13.462 1.00 37.31 264 ALA A N 1
ATOM 2164 C CA . ALA A 1 264 ? -4.560 -34.101 -13.879 1.00 37.31 264 ALA A CA 1
ATOM 2165 C C . ALA A 1 264 ? -3.185 -33.949 -13.198 1.00 37.31 264 ALA A C 1
ATOM 2167 O O . ALA A 1 264 ? -2.542 -34.928 -12.820 1.00 37.31 264 ALA A O 1
ATOM 2168 N N . SER A 1 265 ? -2.761 -32.703 -12.964 1.00 38.00 265 SER A N 1
ATOM 2169 C CA . SER A 1 265 ? -1.486 -32.378 -12.312 1.00 38.00 265 SER A CA 1
ATOM 2170 C C . SER A 1 265 ? -1.467 -32.770 -10.827 1.00 38.00 265 SER A C 1
ATOM 2172 O O . SER A 1 265 ? -0.452 -33.243 -10.314 1.00 38.00 265 SER A O 1
ATOM 2174 N N . ARG A 1 266 ? -2.600 -32.624 -10.124 1.00 39.53 266 ARG A N 1
ATOM 2175 C CA . ARG A 1 266 ? -2.749 -33.034 -8.714 1.00 39.53 266 ARG A CA 1
ATOM 2176 C C . ARG A 1 266 ? -2.736 -34.551 -8.528 1.00 39.53 266 ARG A C 1
ATOM 2178 O O . ARG A 1 266 ? -2.232 -35.026 -7.512 1.00 39.53 266 ARG A O 1
ATOM 2185 N N . GLU A 1 267 ? -3.232 -35.305 -9.504 1.00 37.16 267 GLU A N 1
ATOM 2186 C CA . GLU A 1 267 ? -3.258 -36.772 -9.453 1.00 37.16 267 GLU A CA 1
ATOM 2187 C C . GLU A 1 267 ? -1.864 -37.400 -9.637 1.00 37.16 267 GLU A C 1
ATOM 2189 O O . GLU A 1 267 ? -1.559 -38.434 -9.039 1.00 37.16 267 GLU A O 1
ATOM 2194 N N . LEU A 1 268 ? -0.986 -36.739 -10.401 1.00 35.50 268 LEU A N 1
ATOM 2195 C CA . LEU A 1 268 ? 0.417 -37.128 -10.568 1.00 35.50 268 LEU A CA 1
ATOM 2196 C C . LEU A 1 268 ? 1.261 -36.847 -9.316 1.00 35.50 268 LEU A C 1
ATOM 2198 O O . LEU A 1 268 ? 2.045 -37.702 -8.910 1.00 35.50 268 LEU A O 1
ATOM 2202 N N . ILE A 1 269 ? 1.051 -35.706 -8.649 1.00 40.94 269 ILE A N 1
ATOM 2203 C CA . ILE A 1 269 ? 1.800 -35.330 -7.434 1.00 40.94 269 ILE A CA 1
ATOM 2204 C C . ILE A 1 269 ? 1.477 -36.268 -6.259 1.00 40.94 269 ILE A C 1
ATOM 2206 O O . ILE A 1 269 ? 2.353 -36.587 -5.458 1.00 40.94 269 ILE A O 1
ATOM 2210 N N . HIS A 1 270 ? 0.242 -36.772 -6.172 1.00 38.50 270 HIS A N 1
ATOM 2211 C CA . HIS A 1 270 ? -0.169 -37.654 -5.077 1.00 38.50 270 HIS A CA 1
ATOM 2212 C C . HIS A 1 270 ? 0.365 -39.096 -5.205 1.00 38.50 270 HIS A C 1
ATOM 2214 O O . HIS A 1 270 ? 0.351 -39.843 -4.224 1.00 38.50 270 HIS A O 1
ATOM 2220 N N . LYS A 1 271 ? 0.848 -39.496 -6.393 1.00 37.22 271 LYS A N 1
ATOM 2221 C CA . LYS A 1 271 ? 1.389 -40.842 -6.662 1.00 37.22 271 LYS A CA 1
ATOM 2222 C C . LYS A 1 271 ? 2.915 -40.935 -6.531 1.00 37.22 271 LYS A C 1
ATOM 2224 O O . LYS A 1 271 ? 3.437 -42.045 -6.456 1.00 37.22 271 LYS A O 1
ATOM 2229 N N . SER A 1 272 ? 3.636 -39.816 -6.437 1.00 36.78 272 SER A N 1
ATOM 2230 C CA . SER A 1 272 ? 5.106 -39.788 -6.425 1.00 36.78 272 SER A CA 1
ATOM 2231 C C . SER A 1 272 ? 5.700 -39.149 -5.157 1.00 36.78 272 SER A C 1
ATOM 2233 O O . SER A 1 272 ? 6.257 -38.062 -5.239 1.00 36.78 272 SER A O 1
ATOM 2235 N N . HIS A 1 273 ? 5.579 -39.802 -3.988 1.00 32.00 273 HIS A N 1
ATOM 2236 C CA . HIS A 1 273 ? 6.622 -39.861 -2.932 1.00 32.00 273 HIS A CA 1
ATOM 2237 C C . HIS A 1 273 ? 6.128 -40.528 -1.624 1.00 32.00 273 HIS A C 1
ATOM 2239 O O . HIS A 1 273 ? 5.165 -40.050 -1.025 1.00 32.00 273 HIS A O 1
ATOM 2245 N N . PRO A 1 274 ? 6.839 -41.539 -1.077 1.00 39.47 274 PRO A N 1
ATOM 2246 C CA . PRO A 1 274 ? 6.660 -42.001 0.297 1.00 39.47 274 PRO A CA 1
ATOM 2247 C C . PRO A 1 274 ? 7.736 -41.385 1.215 1.00 39.47 274 PRO A C 1
ATOM 2249 O O . PRO A 1 274 ? 8.847 -41.898 1.335 1.00 39.47 274 PRO A O 1
ATOM 2252 N N . LEU A 1 275 ? 7.427 -40.286 1.909 1.00 36.44 275 LEU A N 1
ATOM 2253 C CA . LEU A 1 275 ? 8.297 -39.719 2.953 1.00 36.44 275 LEU A CA 1
ATOM 2254 C C . LEU A 1 275 ? 8.038 -40.411 4.302 1.00 36.44 275 LEU A C 1
ATOM 2256 O O . LEU A 1 275 ? 7.375 -39.875 5.182 1.00 36.44 275 LEU A O 1
ATOM 2260 N N . ARG A 1 276 ? 8.584 -41.623 4.475 1.00 35.12 276 ARG A N 1
ATOM 2261 C CA . ARG A 1 276 ? 8.642 -42.328 5.778 1.00 35.12 276 ARG A CA 1
ATOM 2262 C C . ARG A 1 276 ? 10.067 -42.466 6.337 1.00 35.12 276 ARG A C 1
ATOM 2264 O O . ARG A 1 276 ? 10.272 -43.149 7.334 1.00 35.12 276 ARG A O 1
ATOM 2271 N N . LEU A 1 277 ? 11.054 -41.803 5.724 1.00 38.00 277 LEU A N 1
ATOM 2272 C CA . LEU A 1 277 ? 12.479 -41.950 6.065 1.00 38.00 277 LEU A CA 1
ATOM 2273 C C . LEU A 1 277 ? 13.094 -40.779 6.854 1.00 38.00 277 LEU A C 1
ATOM 2275 O O . LEU A 1 277 ? 14.156 -40.959 7.441 1.00 38.00 277 LEU A O 1
ATOM 2279 N N . GLN A 1 278 ? 12.432 -39.621 6.970 1.00 37.44 278 GLN A N 1
ATOM 2280 C CA . GLN A 1 278 ? 13.007 -38.473 7.697 1.00 37.44 278 GLN A CA 1
ATOM 2281 C C . GLN A 1 278 ? 12.790 -38.485 9.222 1.00 37.44 278 GLN A C 1
ATOM 2283 O O . GLN A 1 278 ? 13.504 -37.790 9.938 1.00 37.44 278 GLN A O 1
ATOM 2288 N N . ALA A 1 279 ? 11.891 -39.320 9.755 1.00 37.88 279 ALA A N 1
ATOM 2289 C CA . ALA A 1 279 ? 11.647 -39.374 11.202 1.00 37.88 279 ALA A CA 1
ATOM 2290 C C . ALA A 1 279 ? 12.807 -40.017 11.997 1.00 37.88 279 ALA A C 1
ATOM 2292 O O . ALA A 1 279 ? 13.071 -39.626 13.128 1.00 37.88 279 ALA A O 1
ATOM 2293 N N . LYS A 1 280 ? 13.565 -40.952 11.402 1.00 37.56 280 LYS A N 1
ATOM 2294 C CA . LYS A 1 280 ? 14.647 -41.669 12.111 1.00 37.56 280 LYS A CA 1
ATOM 2295 C C . LYS A 1 280 ? 15.935 -40.856 12.302 1.00 37.56 280 LYS A C 1
ATOM 2297 O O . LYS A 1 280 ? 16.723 -41.193 13.178 1.00 37.56 280 LYS A O 1
ATOM 2302 N N . HIS A 1 281 ? 16.175 -39.814 11.504 1.00 37.81 281 HIS A N 1
ATOM 2303 C CA . HIS A 1 281 ? 17.389 -38.990 11.630 1.00 37.81 281 HIS A CA 1
ATOM 2304 C C . HIS A 1 281 ? 17.254 -37.872 12.671 1.00 37.81 281 HIS A C 1
ATOM 2306 O O . HIS A 1 281 ? 18.238 -37.518 13.317 1.00 37.81 281 HIS A O 1
ATOM 2312 N N . VAL A 1 282 ? 16.036 -37.377 12.904 1.00 44.31 282 VAL A N 1
ATOM 2313 C CA . VAL A 1 282 ? 15.775 -36.333 13.909 1.00 44.31 282 VAL A CA 1
ATOM 2314 C C . VAL A 1 282 ? 15.909 -36.885 15.334 1.00 44.31 282 VAL A C 1
ATOM 2316 O O . VAL A 1 282 ? 16.486 -36.227 16.199 1.00 44.31 282 VAL A O 1
ATOM 2319 N N . ASP A 1 283 ? 15.481 -38.128 15.570 1.00 41.34 283 ASP A N 1
ATOM 2320 C CA . ASP A 1 283 ? 15.604 -38.765 16.889 1.00 41.34 283 ASP A CA 1
ATOM 2321 C C . ASP A 1 283 ? 17.054 -39.091 17.273 1.00 41.34 283 ASP A C 1
ATOM 2323 O O . ASP A 1 283 ? 17.402 -39.054 18.455 1.00 41.34 283 ASP A O 1
ATOM 2327 N N . ASN A 1 284 ? 17.923 -39.368 16.295 1.00 38.59 284 ASN A N 1
ATOM 2328 C CA . ASN A 1 284 ? 19.326 -39.690 16.563 1.00 38.59 284 ASN A CA 1
ATOM 2329 C C . ASN A 1 284 ? 20.141 -38.433 16.919 1.00 38.59 284 ASN A C 1
ATOM 2331 O O . ASN A 1 284 ? 20.948 -38.461 17.848 1.00 38.59 284 ASN A O 1
ATOM 2335 N N . ALA A 1 285 ? 19.849 -37.304 16.263 1.00 39.50 285 ALA A N 1
ATOM 2336 C CA . ALA A 1 285 ? 20.430 -36.005 16.606 1.00 39.50 285 ALA A CA 1
ATOM 2337 C C . ALA A 1 285 ? 19.998 -35.535 18.008 1.00 39.50 285 ALA A C 1
ATOM 2339 O O . ALA A 1 285 ? 20.801 -34.992 18.764 1.00 39.50 285 ALA A O 1
ATOM 2340 N N . ARG A 1 286 ? 18.747 -35.811 18.406 1.00 38.84 286 ARG A N 1
ATOM 2341 C CA . ARG A 1 286 ? 18.235 -35.446 19.736 1.00 38.84 286 ARG A CA 1
ATOM 2342 C C . ARG A 1 286 ? 18.889 -36.246 20.870 1.00 38.84 286 ARG A C 1
ATOM 2344 O O . ARG A 1 286 ? 19.109 -35.693 21.943 1.00 38.84 286 ARG A O 1
ATOM 2351 N N . ARG A 1 287 ? 19.241 -37.517 20.637 1.00 41.28 287 ARG A N 1
ATOM 2352 C CA . ARG A 1 287 ? 19.964 -38.348 21.622 1.00 41.28 287 ARG A CA 1
ATOM 2353 C C . ARG A 1 287 ? 21.426 -37.938 21.789 1.00 41.28 287 ARG A C 1
ATOM 2355 O O . ARG A 1 287 ? 21.923 -37.980 22.906 1.00 41.28 287 ARG A O 1
ATOM 2362 N N . GLN A 1 288 ? 22.092 -37.504 20.718 1.00 41.12 288 GLN A N 1
ATOM 2363 C CA . GLN A 1 288 ? 23.481 -37.032 20.798 1.00 41.12 288 GLN A CA 1
ATOM 2364 C C . GLN A 1 288 ? 23.615 -35.717 21.578 1.00 41.12 288 GLN A C 1
ATOM 2366 O O . GLN A 1 288 ? 24.590 -35.538 22.297 1.00 41.12 288 GLN A O 1
ATOM 2371 N N . VAL A 1 289 ? 22.616 -34.832 21.503 1.00 40.31 289 VAL A N 1
ATOM 2372 C CA . VAL A 1 289 ? 22.608 -33.569 22.262 1.00 40.31 289 VAL A CA 1
ATOM 2373 C C . VAL A 1 289 ? 22.318 -33.787 23.754 1.00 40.31 289 VAL A C 1
ATOM 2375 O O . VAL A 1 289 ? 22.848 -33.062 24.585 1.00 40.31 289 VAL A O 1
ATOM 2378 N N . LEU A 1 290 ? 21.530 -34.806 24.114 1.00 40.94 290 LEU A N 1
ATOM 2379 C CA . LEU A 1 290 ? 21.217 -35.131 25.515 1.00 40.94 290 LEU A CA 1
ATOM 2380 C C . LEU A 1 290 ? 22.301 -35.956 26.228 1.00 40.94 290 LEU A C 1
ATOM 2382 O O . LEU A 1 290 ? 22.245 -36.077 27.442 1.00 40.94 290 LEU A O 1
ATOM 2386 N N . ALA A 1 291 ? 23.270 -36.521 25.501 1.00 40.00 291 ALA A N 1
ATOM 2387 C CA . ALA A 1 291 ? 24.409 -37.242 26.082 1.00 40.00 291 ALA A CA 1
ATOM 2388 C C . ALA A 1 291 ? 25.633 -36.339 26.353 1.00 40.00 291 ALA A C 1
ATOM 2390 O O . ALA A 1 291 ? 26.643 -36.814 26.865 1.00 40.00 291 ALA A O 1
ATOM 2391 N N . LEU A 1 292 ? 25.553 -35.057 25.983 1.00 44.19 292 LEU A N 1
ATOM 2392 C CA . LEU A 1 292 ? 26.590 -34.035 26.183 1.00 44.19 292 LEU A CA 1
ATOM 2393 C C . LEU A 1 292 ? 26.160 -32.942 27.187 1.00 44.19 292 LEU A C 1
ATOM 2395 O O . LEU A 1 292 ? 26.785 -31.884 27.244 1.00 44.19 292 LEU A O 1
ATOM 2399 N N . ALA A 1 293 ? 25.109 -33.205 27.967 1.00 41.69 293 ALA A N 1
ATOM 2400 C CA . ALA A 1 293 ? 24.643 -32.411 29.105 1.00 41.69 293 ALA A CA 1
ATOM 2401 C C . ALA A 1 293 ? 24.642 -33.289 30.362 1.00 41.69 293 ALA A C 1
ATOM 2403 O O . ALA A 1 293 ? 24.935 -32.744 31.447 1.00 41.69 293 ALA A O 1
#

Foldseek 3Di:
DDKDKDPCQVVLQVVCVVVPVQAFKEAEQEAAPPPVVDDPVPQAPQLVVQRVVSVVQVVVQVVLCVPQLAGLWRDPVDMDGPPCQVPDPVLVVCLQQPDQVNPHGDPDDSRLSVSLSQQQPRHGYYYDHVIYMHDHGDRDPVSLVVVLSVLVNSLSSLVVSQPRPSCVVRRVPSNVVSVVSPVVVVVVVVVVVVVVVCVVCVPVVVVVVPPDDDCCVPCVVVCVVVVVVCVVVVVSVVVSVCVVPDDPDDDPVVVVVVVVVVVVVVVVVVVDDDPPPPVVVVVVVVVVVVVVD

pLDDT: mean 76.12, std 21.01, range [32.0, 96.56]

Radius of gyration: 25.15 Å; chains: 1; bounding box: 49×77×66 Å

Secondary structure (DSSP, 8-state):
--EEE-TTHHHHHHHHHHH-TTEEEEEEEEEESSSTTS-GGG--HHHHHHHHHHHHHHHHHHHHHHHTS--S---TTSEEE-HHHHT-HHHHHHHHT-EETTTEE--S-HHHHHHHHHHHTT-EEEEEEEEEEEEPPP-STHHHHHHHHHHHHHHHHHHHHTT-HHHHHH-HHHHHHHHHHHHHHHHHHHHHHHHHHHHH-HHHHHHHHHS-SSHHHHHHHHHHHHHHHHHHHHHHHHHHHHHHH------THHHHHHHHHHHHHHHHHTTS----SSHHHHHHHHHHHHT--

InterPro domains:
  IPR029044 Nucleotide-diphospho-sugar transferases [SSF53448] (5-206)
  IPR052427 Glycosyltransferase family GT2 and GT47 [PTHR47844] (5-197)

Sequence (293 aa):
MMFNWSKDLLRQVLGVLELEPKVGGVTTLIAAHGLDARDPETITVWEALESRRMSMRNIDIAASSWLDGSQTVLTGRTAAYRARILKDPEYLSAFTNEHWLGRYRMHCGDDQFATRWLLNHGWEGRIQTGATIYSEALCDSRHIKQTLRWARNGKISSAKRIFSKRMWKEYPWLSLLTAQTVVAMIIQIWRLSFLVYSFSDPWLLIERLFRPRWYLRHLGAQIVKDFFQHYFVTFYTTITLHALCFTPALDTKTITDLTSGESASRELIHKSHPLRLQAKHVDNARRQVLALA

Organism: NCBI:txid1353008